Protein AF-0000000077411608 (afdb_homodimer)

Structure (mmCIF, N/CA/C/O backbone):
data_AF-0000000077411608-model_v1
#
loop_
_entity.id
_entity.type
_entity.pdbx_description
1 polymer 'Uncharacterized protein'
#
loop_
_atom_site.group_PDB
_atom_site.id
_atom_site.type_symbol
_atom_site.label_atom_id
_atom_site.label_alt_id
_atom_site.label_comp_id
_atom_site.label_asym_id
_atom_site.label_entity_id
_atom_site.label_seq_id
_atom_site.pdbx_PDB_ins_code
_atom_site.Cartn_x
_atom_site.Cartn_y
_atom_site.Cartn_z
_atom_site.occupancy
_atom_site.B_iso_or_equiv
_atom_site.auth_seq_id
_atom_site.auth_comp_id
_atom_site.auth_asym_id
_atom_site.auth_atom_id
_atom_site.pdbx_PDB_model_num
ATOM 1 N N . MET A 1 1 ? -2.25 98 66.688 1 27.56 1 MET A N 1
ATOM 2 C CA . MET A 1 1 ? -3.301 97.375 65.938 1 27.56 1 MET A CA 1
ATOM 3 C C . MET A 1 1 ? -2.709 96.375 64.938 1 27.56 1 MET A C 1
ATOM 5 O O . MET A 1 1 ? -1.882 96.75 64.125 1 27.56 1 MET A O 1
ATOM 9 N N . ILE A 1 2 ? -2.701 95.062 65.25 1 31.89 2 ILE A N 1
ATOM 10 C CA . ILE A 1 2 ? -1.942 93.812 65 1 31.89 2 ILE A CA 1
ATOM 11 C C . ILE A 1 2 ? -2.375 93.25 63.656 1 31.89 2 ILE A C 1
ATOM 13 O O . ILE A 1 2 ? -3.564 93 63.438 1 31.89 2 ILE A O 1
ATOM 17 N N . ASN A 1 3 ? -1.672 93.438 62.5 1 27.16 3 ASN A N 1
ATOM 18 C CA . ASN A 1 3 ? -1.81 93.188 61.062 1 27.16 3 ASN A CA 1
ATOM 19 C C . ASN A 1 3 ? -1.848 91.688 60.781 1 27.16 3 ASN A C 1
ATOM 21 O O . ASN A 1 3 ? -0.836 91 60.938 1 27.16 3 ASN A O 1
ATOM 25 N N . LYS A 1 4 ? -2.953 90.938 61.031 1 30.12 4 LYS A N 1
ATOM 26 C CA . LYS A 1 4 ? -3.074 89.5 61 1 30.12 4 LYS A CA 1
ATOM 27 C C . LYS A 1 4 ? -3.029 88.938 59.562 1 30.12 4 LYS A C 1
ATOM 29 O O . LYS A 1 4 ? -3.906 89.25 58.75 1 30.12 4 LYS A O 1
ATOM 34 N N . LYS A 1 5 ? -1.809 88.688 58.969 1 32.53 5 LYS A N 1
ATOM 35 C CA . LYS A 1 5 ? -1.572 88.062 57.656 1 32.53 5 LYS A CA 1
ATOM 36 C C . LYS A 1 5 ? -2.238 86.75 57.531 1 32.53 5 LYS A C 1
ATOM 38 O O . LYS A 1 5 ? -2.037 85.812 58.375 1 32.53 5 LYS A O 1
ATOM 43 N N . ARG A 1 6 ? -3.396 86.562 56.844 1 31.23 6 ARG A N 1
ATOM 44 C CA . ARG A 1 6 ? -4.203 85.375 56.531 1 31.23 6 ARG A CA 1
ATOM 45 C C . ARG A 1 6 ? -3.479 84.438 55.562 1 31.23 6 ARG A C 1
ATOM 47 O O . ARG A 1 6 ? -3.139 84.875 54.438 1 31.23 6 ARG A O 1
ATOM 54 N N . THR A 1 7 ? -2.629 83.438 55.969 1 28.48 7 THR A N 1
ATOM 55 C CA . THR A 1 7 ? -1.871 82.438 55.25 1 28.48 7 THR A CA 1
ATOM 56 C C . THR A 1 7 ? -2.811 81.438 54.531 1 28.48 7 THR A C 1
ATOM 58 O O . THR A 1 7 ? -3.715 80.875 55.156 1 28.48 7 THR A O 1
ATOM 61 N N . TYR A 1 8 ? -3.225 81.625 53.25 1 27.7 8 TYR A N 1
ATOM 62 C CA . TYR A 1 8 ? -4.023 80.75 52.344 1 27.7 8 TYR A CA 1
ATOM 63 C C . TYR A 1 8 ? -3.391 79.375 52.156 1 27.7 8 TYR A C 1
ATOM 65 O O . TYR A 1 8 ? -2.229 79.312 51.75 1 27.7 8 TYR A O 1
ATOM 73 N N . ASN A 1 9 ? -3.568 78.375 52.969 1 27.7 9 ASN A N 1
ATOM 74 C CA . ASN A 1 9 ? -3.092 77 52.875 1 27.7 9 ASN A CA 1
ATOM 75 C C . ASN A 1 9 ? -3.697 76.25 51.688 1 27.7 9 ASN A C 1
ATOM 77 O O . ASN A 1 9 ? -4.91 76.062 51.625 1 27.7 9 ASN A O 1
ATOM 81 N N . ASP A 1 10 ? -3.348 76.5 50.438 1 30.25 10 ASP A N 1
ATOM 82 C CA . ASP A 1 10 ? -3.807 75.812 49.219 1 30.25 10 ASP A CA 1
ATOM 83 C C . ASP A 1 10 ? -3.529 74.312 49.312 1 30.25 10 ASP A C 1
ATOM 85 O O . ASP A 1 10 ? -2.373 73.938 49.375 1 30.25 10 ASP A O 1
ATOM 89 N N . ASP A 1 11 ? -4.293 73.5 49.938 1 30.83 11 ASP A N 1
ATOM 90 C CA . ASP A 1 11 ? -4.223 72 50.031 1 30.83 11 ASP A CA 1
ATOM 91 C C . ASP A 1 11 ? -4.336 71.375 48.656 1 30.83 11 ASP A C 1
ATOM 93 O O . ASP A 1 11 ? -5.371 71.438 48 1 30.83 11 ASP A O 1
ATOM 97 N N . TYR A 1 12 ? -3.332 71.438 47.781 1 29.14 12 TYR A N 1
ATOM 98 C CA . TYR A 1 12 ? -3.305 70.688 46.531 1 29.14 12 TYR A CA 1
ATOM 99 C C . TYR A 1 12 ? -3.549 69.188 46.75 1 29.14 12 TYR A C 1
ATOM 101 O O . TYR A 1 12 ? -2.912 68.562 47.594 1 29.14 12 TYR A O 1
ATOM 109 N N . GLY A 1 13 ? -4.789 68.688 46.688 1 29.14 13 GLY A N 1
ATOM 110 C CA . GLY A 1 13 ? -5.199 67.312 46.75 1 29.14 13 GLY A CA 1
ATOM 111 C C . GLY A 1 13 ? -4.465 66.438 45.75 1 29.14 13 GLY A C 1
ATOM 112 O O . GLY A 1 13 ? -4.418 66.75 44.562 1 29.14 13 GLY A O 1
ATOM 113 N N . ASP A 1 14 ? -3.359 65.75 46.094 1 31.98 14 ASP A N 1
ATOM 114 C CA . ASP A 1 14 ? -2.568 64.75 45.406 1 31.98 14 ASP A CA 1
ATOM 115 C C . ASP A 1 14 ? -3.463 63.688 44.812 1 31.98 14 ASP A C 1
ATOM 117 O O . ASP A 1 14 ? -4.191 63 45.531 1 31.98 14 ASP A O 1
ATOM 121 N N . GLU A 1 15 ? -4.141 63.969 43.688 1 31.83 15 GLU A N 1
ATOM 122 C CA . GLU A 1 15 ? -4.855 62.906 43 1 31.83 15 GLU A CA 1
ATOM 123 C C . GLU A 1 15 ? -3.943 61.719 42.75 1 31.83 15 GLU A C 1
ATOM 125 O O . GLU A 1 15 ? -2.846 61.875 42.188 1 31.83 15 GLU A O 1
ATOM 130 N N . ASN A 1 16 ? -3.932 60.719 43.562 1 32.06 16 ASN A N 1
ATOM 131 C CA . ASN A 1 16 ? -3.32 59.406 43.406 1 32.06 16 ASN A CA 1
ATOM 132 C C . ASN A 1 16 ? -3.732 58.719 42.125 1 32.06 16 ASN A C 1
ATOM 134 O O . ASN A 1 16 ? -4.918 58.469 41.875 1 32.06 16 ASN A O 1
ATOM 138 N N . VAL A 1 17 ? -3.129 59.125 41 1 34.97 17 VAL A N 1
ATOM 139 C CA . VAL A 1 17 ? -3.318 58.375 39.781 1 34.97 17 VAL A CA 1
ATOM 140 C C . VAL A 1 17 ? -3.115 56.875 40.031 1 34.97 17 VAL A C 1
ATOM 142 O O . VAL A 1 17 ? -2.098 56.469 40.625 1 34.97 17 VAL A O 1
ATOM 145 N N . ASN A 1 18 ? -4.172 56.125 40.375 1 32.38 18 ASN A N 1
ATOM 146 C CA . ASN A 1 18 ? -4.168 54.688 40.438 1 32.38 18 ASN A CA 1
ATOM 147 C C . ASN A 1 18 ? -3.602 54.062 39.188 1 32.38 18 ASN A C 1
ATOM 149 O O . ASN A 1 18 ? -4.09 54.312 38.094 1 32.38 18 ASN A O 1
ATOM 153 N N . ASP A 1 19 ? -2.275 53.938 39.062 1 34.03 19 ASP A N 1
ATOM 154 C CA . ASP A 1 19 ? -1.6 53.094 38.062 1 34.03 19 ASP A CA 1
ATOM 155 C C . ASP A 1 19 ? -2.281 51.75 37.906 1 34.03 19 ASP A C 1
ATOM 157 O O . ASP A 1 19 ? -2.363 50.969 38.875 1 34.03 19 ASP A O 1
ATOM 161 N N . SER A 1 20 ? -3.439 51.719 37.219 1 36.12 20 SER A N 1
ATOM 162 C CA . SER A 1 20 ? -3.969 50.438 36.781 1 36.12 20 SER A CA 1
ATOM 163 C C . SER A 1 20 ? -2.873 49.562 36.188 1 36.12 20 SER A C 1
ATOM 165 O O . SER A 1 20 ? -2.279 49.906 35.156 1 36.12 20 SER A O 1
ATOM 167 N N . GLY A 1 21 ? -2.074 48.844 36.969 1 34 21 GLY A N 1
ATOM 168 C CA . GLY A 1 21 ? -1.178 47.781 36.562 1 34 21 GLY A CA 1
ATOM 169 C C . GLY A 1 21 ? -1.757 46.906 35.469 1 34 21 GLY A C 1
ATOM 170 O O . GLY A 1 21 ? -2.803 46.281 35.656 1 34 21 GLY A O 1
ATOM 171 N N . GLU A 1 22 ? -1.637 47.281 34.156 1 38.06 22 GLU A N 1
ATOM 172 C CA . GLU A 1 22 ? -1.87 46.312 33.062 1 38.06 22 GLU A CA 1
ATOM 173 C C . GLU A 1 22 ? -1.306 44.938 33.406 1 38.06 22 GLU A C 1
ATOM 175 O O . GLU A 1 22 ? -0.119 44.812 33.719 1 38.06 22 GLU A O 1
ATOM 180 N N . GLU A 1 23 ? -2.082 44.062 34.094 1 36.94 23 GLU A N 1
ATOM 181 C CA . GLU A 1 23 ? -1.744 42.656 34.219 1 36.94 23 GLU A CA 1
ATOM 182 C C . GLU A 1 23 ? -1.297 42.062 32.875 1 36.94 23 GLU A C 1
ATOM 184 O O . GLU A 1 23 ? -2.086 42 31.922 1 36.94 23 GLU A O 1
ATOM 189 N N . LYS A 1 24 ? -0.084 42.375 32.406 1 38.75 24 LYS A N 1
ATOM 190 C CA . LYS A 1 24 ? 0.465 41.5 31.391 1 38.75 24 LYS A CA 1
ATOM 191 C C . LYS A 1 24 ? 0.178 40.031 31.734 1 38.75 24 LYS A C 1
ATOM 193 O O . LYS A 1 24 ? 0.529 39.562 32.812 1 38.75 24 LYS A O 1
ATOM 198 N N . GLY A 1 25 ? -1.004 39.562 31.297 1 40.91 25 GLY A N 1
ATOM 199 C CA . GLY A 1 25 ? -1.306 38.156 31.375 1 40.91 25 GLY A CA 1
ATOM 200 C C . GLY A 1 25 ? -0.105 37.25 31.078 1 40.91 25 GLY A C 1
ATOM 201 O O . GLY A 1 25 ? 0.378 37.219 29.938 1 40.91 25 GLY A O 1
ATOM 202 N N . GLN A 1 26 ? 0.921 37.156 31.938 1 42.62 26 GLN A N 1
ATOM 203 C CA . GLN A 1 26 ? 1.942 36.125 31.844 1 42.62 26 GLN A CA 1
ATOM 204 C C . GLN A 1 26 ? 1.322 34.75 31.531 1 42.62 26 GLN A C 1
ATOM 206 O O . GLN A 1 26 ? 0.438 34.281 32.25 1 42.62 26 GLN A O 1
ATOM 211 N N . MET A 1 27 ? 1.339 34.5 30.234 1 47.94 27 MET A N 1
ATOM 212 C CA . MET A 1 27 ? 0.989 33.125 29.953 1 47.94 27 MET A CA 1
ATOM 213 C C . MET A 1 27 ? 1.664 32.156 30.938 1 47.94 27 MET A C 1
ATOM 215 O O . MET A 1 27 ? 2.871 32.25 31.172 1 47.94 27 MET A O 1
ATOM 219 N N . ASN A 1 28 ? 0.868 31.734 31.922 1 53.75 28 ASN A N 1
ATOM 220 C CA . ASN A 1 28 ? 1.438 30.797 32.875 1 53.75 28 ASN A CA 1
ATOM 221 C C . ASN A 1 28 ? 2.014 29.562 32.188 1 53.75 28 ASN A C 1
ATOM 223 O O . ASN A 1 28 ? 1.654 29.25 31.062 1 53.75 28 ASN A O 1
ATOM 227 N N . ARG A 1 29 ? 3.004 29.047 32.781 1 58.5 29 ARG A N 1
ATOM 228 C CA . ARG A 1 29 ? 3.746 27.875 32.312 1 58.5 29 ARG A CA 1
ATOM 229 C C . ARG A 1 29 ? 2.801 26.781 31.828 1 58.5 29 ARG A C 1
ATOM 231 O O . ARG A 1 29 ? 3.09 26.109 30.828 1 58.5 29 ARG A O 1
ATOM 238 N N . ASP A 1 30 ? 1.667 26.734 32.562 1 58.47 30 ASP A N 1
ATOM 239 C CA . ASP A 1 30 ? 0.694 25.719 32.156 1 58.47 30 ASP A CA 1
ATOM 240 C C . ASP A 1 30 ? 0.079 26.031 30.797 1 58.47 30 ASP A C 1
ATOM 242 O O . ASP A 1 30 ? -0.203 25.125 30.016 1 58.47 30 ASP A O 1
ATOM 246 N N . ASP A 1 31 ? -0.095 27.375 30.578 1 57.75 31 ASP A N 1
ATOM 247 C CA . ASP A 1 31 ? -0.635 27.75 29.281 1 57.75 31 ASP A CA 1
ATOM 248 C C . ASP A 1 31 ? 0.35 27.406 28.156 1 57.75 31 ASP A C 1
ATOM 250 O O . ASP A 1 31 ? -0.049 26.922 27.094 1 57.75 31 ASP A O 1
ATOM 254 N N . VAL A 1 32 ? 1.604 27.734 28.484 1 53.41 32 VAL A N 1
ATOM 255 C CA . VAL A 1 32 ? 2.654 27.422 27.516 1 53.41 32 VAL A CA 1
ATOM 256 C C . VAL A 1 32 ? 2.777 25.906 27.359 1 53.41 32 VAL A C 1
ATOM 258 O O . VAL A 1 32 ? 2.955 25.422 26.25 1 53.41 32 VAL A O 1
ATOM 261 N N . GLU A 1 33 ? 2.742 25.203 28.484 1 52.62 33 GLU A N 1
ATOM 262 C CA . GLU A 1 33 ? 2.785 23.75 28.406 1 52.62 33 GLU A CA 1
ATOM 263 C C . GLU A 1 33 ? 1.558 23.203 27.672 1 52.62 33 GLU A C 1
ATOM 265 O O . GLU A 1 33 ? 1.662 22.266 26.891 1 52.62 33 GLU A O 1
ATOM 270 N N . ASN A 1 34 ? 0.404 23.828 28.031 1 51.66 34 ASN A N 1
ATOM 271 C CA . ASN A 1 34 ? -0.801 23.406 27.312 1 51.66 34 ASN A CA 1
ATOM 272 C C . ASN A 1 34 ? -0.708 23.719 25.828 1 51.66 34 ASN A C 1
ATOM 274 O O . ASN A 1 34 ? -1.209 22.969 25 1 51.66 34 ASN A O 1
ATOM 278 N N . ILE A 1 35 ? -0.092 24.938 25.594 1 48.41 35 ILE A N 1
ATOM 279 C CA . ILE A 1 35 ? 0.136 25.188 24.188 1 48.41 35 ILE A CA 1
ATOM 280 C C . ILE A 1 35 ? 1.124 24.172 23.625 1 48.41 35 ILE A C 1
ATOM 282 O O . ILE A 1 35 ? 0.951 23.688 22.5 1 48.41 35 ILE A O 1
ATOM 286 N N . ARG A 1 36 ? 2.234 24 24.391 1 44.28 36 ARG A N 1
ATOM 287 C CA . ARG A 1 36 ? 3.154 22.953 23.953 1 44.28 36 ARG A CA 1
ATOM 288 C C . ARG A 1 36 ? 2.445 21.609 23.859 1 44.28 36 ARG A C 1
ATOM 290 O O . ARG A 1 36 ? 2.762 20.797 22.984 1 44.28 36 ARG A O 1
ATOM 297 N N . ASN A 1 37 ? 1.672 21.359 25.031 1 45.72 37 ASN A N 1
ATOM 298 C CA . ASN A 1 37 ? 0.874 20.156 24.844 1 45.72 37 ASN A CA 1
ATOM 299 C C . ASN A 1 37 ? -0.027 20.25 23.609 1 45.72 37 ASN A C 1
ATOM 301 O O . ASN A 1 37 ? -1.249 20.344 23.734 1 45.72 37 ASN A O 1
ATOM 305 N N . ILE A 1 38 ? -0.104 21.422 22.984 1 41.5 38 ILE A N 1
ATOM 306 C CA . ILE A 1 38 ? -0.689 21.297 21.641 1 41.5 38 ILE A CA 1
ATOM 307 C C . ILE A 1 38 ? -0.5 19.875 21.125 1 41.5 38 ILE A C 1
ATOM 309 O O . ILE A 1 38 ? 0.621 19.359 21.109 1 41.5 38 ILE A O 1
ATOM 313 N N . ASN A 1 39 ? -1.539 19 21.406 1 43.38 39 ASN A N 1
ATOM 314 C CA . ASN A 1 39 ? -1.752 17.641 20.906 1 43.38 39 ASN A CA 1
ATOM 315 C C . ASN A 1 39 ? -0.975 17.391 19.625 1 43.38 39 ASN A C 1
ATOM 317 O O . ASN A 1 39 ? -1.509 17.562 18.516 1 43.38 39 ASN A O 1
ATOM 321 N N . ASN A 1 40 ? 0.12 17.953 19.5 1 46.72 40 ASN A N 1
ATOM 322 C CA . ASN A 1 40 ? 0.883 17.531 18.328 1 46.72 40 ASN A CA 1
ATOM 323 C C . ASN A 1 40 ? 0.773 16.031 18.078 1 46.72 40 ASN A C 1
ATOM 325 O O . ASN A 1 40 ? 1.65 15.266 18.5 1 46.72 40 ASN A O 1
ATOM 329 N N . LYS A 1 41 ? -0.376 15.508 18.531 1 51.69 41 LYS A N 1
ATOM 330 C CA . LYS A 1 41 ? -0.562 14.094 18.234 1 51.69 41 LYS A CA 1
ATOM 331 C C . LYS A 1 41 ? 0.039 13.734 16.875 1 51.69 41 LYS A C 1
ATOM 333 O O . LYS A 1 41 ? -0.325 14.32 15.852 1 51.69 41 LYS A O 1
ATOM 338 N N . LYS A 1 42 ? 1.235 13.406 16.969 1 58.44 42 LYS A N 1
ATOM 339 C CA . LYS A 1 42 ? 1.915 12.898 15.773 1 58.44 42 LYS A CA 1
ATOM 340 C C . LYS A 1 42 ? 0.989 12.008 14.953 1 58.44 42 LYS A C 1
ATOM 342 O O . LYS A 1 42 ? 0.436 11.031 15.461 1 58.44 42 LYS A O 1
ATOM 347 N N . ASN A 1 43 ? 0.412 12.641 13.938 1 71 43 ASN A N 1
ATOM 348 C CA . ASN A 1 43 ? -0.44 11.852 13.055 1 71 43 ASN A CA 1
ATOM 349 C C . ASN A 1 43 ? 0.34 10.727 12.383 1 71 43 ASN A C 1
ATOM 351 O O . ASN A 1 43 ? 1.267 10.977 11.609 1 71 43 ASN A O 1
ATOM 355 N N . ILE A 1 44 ? 0.291 9.484 13.133 1 76.31 44 ILE A N 1
ATOM 356 C CA . ILE A 1 44 ? 0.941 8.305 12.586 1 76.31 44 ILE A CA 1
ATOM 357 C C . ILE A 1 44 ? 0.038 7.656 11.531 1 76.31 44 ILE A C 1
ATOM 359 O O . ILE A 1 44 ? -1.171 7.527 11.742 1 76.31 44 ILE A O 1
ATOM 363 N N . CYS A 1 45 ? 0.662 7.496 10.375 1 91.06 45 CYS A N 1
ATOM 364 C CA . CYS A 1 45 ? -0.005 6.707 9.352 1 91.06 45 CYS A CA 1
ATOM 365 C C . CYS A 1 45 ? 0.502 5.27 9.352 1 91.06 45 CYS A C 1
ATOM 367 O O . CYS A 1 45 ? 1.7 5.027 9.195 1 91.06 45 CYS A O 1
ATOM 369 N N . LYS A 1 46 ? -0.365 4.359 9.688 1 95.69 46 LYS A N 1
ATOM 370 C CA . LYS A 1 46 ? -0.015 2.941 9.648 1 95.69 46 LYS A CA 1
ATOM 371 C C . LYS A 1 46 ? -0.555 2.277 8.383 1 95.69 46 LYS A C 1
ATOM 373 O O . LYS A 1 46 ? -1.767 2.266 8.148 1 95.69 46 LYS A O 1
ATOM 378 N N . LEU A 1 47 ? 0.349 1.812 7.605 1 97.5 47 LEU A N 1
ATOM 379 C CA . LEU A 1 47 ? 0.044 1.096 6.371 1 97.5 47 LEU A CA 1
ATOM 380 C C . LEU A 1 47 ? 0.336 -0.394 6.523 1 97.5 47 LEU A C 1
ATOM 382 O O . LEU A 1 47 ? 1.357 -0.775 7.102 1 97.5 47 LEU A O 1
ATOM 386 N N . GLY A 1 48 ? -0.562 -1.252 6.047 1 97.56 48 GLY A N 1
ATOM 387 C CA . GLY A 1 48 ? -0.346 -2.689 6.016 1 97.56 48 GLY A CA 1
ATOM 388 C C . GLY A 1 48 ? -0.628 -3.309 4.66 1 97.56 48 GLY A C 1
ATOM 389 O O . GLY A 1 48 ? -1.23 -2.672 3.795 1 97.56 48 GLY A O 1
ATOM 390 N N . THR A 1 49 ? -0.127 -4.492 4.469 1 97.31 49 THR A N 1
ATOM 391 C CA . THR A 1 49 ? -0.496 -5.344 3.342 1 97.31 49 THR A CA 1
ATOM 392 C C . THR A 1 49 ? -1.023 -6.691 3.83 1 97.31 49 THR A C 1
ATOM 394 O O . THR A 1 49 ? -0.679 -7.137 4.926 1 97.31 49 THR A O 1
ATOM 397 N N . TRP A 1 50 ? -1.89 -7.262 3.051 1 95.44 50 TRP A N 1
ATOM 398 C CA . TRP A 1 50 ? -2.369 -8.602 3.365 1 95.44 50 TRP A CA 1
ATOM 399 C C . TRP A 1 50 ? -2.816 -9.328 2.102 1 95.44 50 TRP A C 1
ATOM 401 O O . TRP A 1 50 ? -3.84 -8.984 1.506 1 95.44 50 TRP A O 1
ATOM 411 N N . ASN A 1 51 ? -2.027 -10.242 1.59 1 93.56 51 ASN A N 1
ATOM 412 C CA . ASN A 1 51 ? -2.488 -11.148 0.547 1 93.56 51 ASN A CA 1
ATOM 413 C C . ASN A 1 51 ? -3.375 -12.258 1.119 1 93.56 51 ASN A C 1
ATOM 415 O O . ASN A 1 51 ? -2.871 -13.25 1.637 1 93.56 51 ASN A O 1
ATOM 419 N N . ILE A 1 52 ? -4.613 -12.086 0.937 1 91.06 52 ILE A N 1
ATOM 420 C CA . ILE A 1 52 ? -5.582 -12.969 1.571 1 91.06 52 ILE A CA 1
ATOM 421 C C . ILE A 1 52 ? -6.043 -14.031 0.573 1 91.06 52 ILE A C 1
ATOM 423 O O . ILE A 1 52 ? -6.91 -14.852 0.883 1 91.06 52 ILE A O 1
ATOM 427 N N . ARG A 1 53 ? -5.477 -14.156 -0.568 1 91.06 53 ARG A N 1
ATOM 428 C CA . ARG A 1 53 ? -5.711 -15.141 -1.62 1 91.06 53 ARG A CA 1
ATOM 429 C C . ARG A 1 53 ? -7.188 -15.18 -2.012 1 91.06 53 ARG A C 1
ATOM 431 O O . ARG A 1 53 ? -7.801 -16.25 -2.021 1 91.06 53 ARG A O 1
ATOM 438 N N . SER A 1 54 ? -7.777 -14.125 -2.303 1 93.62 54 SER A N 1
ATOM 439 C CA . SER A 1 54 ? -9.156 -13.875 -2.73 1 93.62 54 SER A CA 1
ATOM 440 C C . SER A 1 54 ? -9.969 -13.211 -1.625 1 93.62 54 SER A C 1
ATOM 442 O O . SER A 1 54 ? -10.016 -13.711 -0.499 1 93.62 54 SER A O 1
ATOM 444 N N . LEU A 1 55 ? -10.594 -12.148 -1.923 1 94.5 55 LEU A N 1
ATOM 445 C CA . LEU A 1 55 ? -11.375 -11.352 -0.989 1 94.5 55 LEU A CA 1
ATOM 446 C C . LEU A 1 55 ? -12.773 -11.93 -0.808 1 94.5 55 LEU A C 1
ATOM 448 O O . LEU A 1 55 ? -13.438 -11.672 0.2 1 94.5 55 LEU A O 1
ATOM 452 N N . ASN A 1 56 ? -13.211 -12.719 -1.691 1 91.75 56 ASN A N 1
ATOM 453 C CA . ASN A 1 56 ? -14.594 -13.203 -1.68 1 91.75 56 ASN A CA 1
ATOM 454 C C . ASN A 1 56 ? -14.891 -14 -0.417 1 91.75 56 ASN A C 1
ATOM 456 O O . ASN A 1 56 ? -14.289 -15.055 -0.184 1 91.75 56 ASN A O 1
ATOM 460 N N . GLY A 1 57 ? -15.836 -13.438 0.391 1 93.5 57 GLY A N 1
ATOM 461 C CA . GLY A 1 57 ? -16.281 -14.125 1.588 1 93.5 57 GLY A CA 1
ATOM 462 C C . GLY A 1 57 ? -15.414 -13.852 2.801 1 93.5 57 GLY A C 1
ATOM 463 O O . GLY A 1 57 ? -15.695 -14.352 3.895 1 93.5 57 GLY A O 1
ATOM 464 N N . LYS A 1 58 ? -14.414 -13.109 2.67 1 95.56 58 LYS A N 1
ATOM 465 C CA . LYS A 1 58 ? -13.469 -12.883 3.762 1 95.56 58 LYS A CA 1
ATOM 466 C C . LYS A 1 58 ? -13.477 -11.414 4.199 1 95.56 58 LYS A C 1
ATOM 468 O O . LYS A 1 58 ? -12.57 -10.969 4.906 1 95.56 58 LYS A O 1
ATOM 473 N N . GLU A 1 59 ? -14.43 -10.672 3.801 1 95.31 59 GLU A N 1
ATOM 474 C CA . GLU A 1 59 ? -14.492 -9.234 4.051 1 95.31 59 GLU A CA 1
ATOM 475 C C . GLU A 1 59 ? -14.594 -8.938 5.543 1 95.31 59 GLU A C 1
ATOM 477 O O . GLU A 1 59 ? -13.914 -8.039 6.051 1 95.31 59 GLU A O 1
ATOM 482 N N . ILE A 1 60 ? -15.383 -9.727 6.203 1 93.88 60 ILE A N 1
ATOM 483 C CA . ILE A 1 60 ? -15.602 -9.484 7.625 1 93.88 60 ILE A CA 1
ATOM 484 C C . ILE A 1 60 ? -14.32 -9.758 8.406 1 93.88 60 ILE A C 1
ATOM 486 O O . ILE A 1 60 ? -13.914 -8.961 9.242 1 93.88 60 ILE A O 1
ATOM 490 N N . GLU A 1 61 ? -13.781 -10.891 8.117 1 95.62 61 GLU A N 1
ATOM 491 C CA . GLU A 1 61 ? -12.508 -11.227 8.758 1 95.62 61 GLU A CA 1
ATOM 492 C C . GLU A 1 61 ? -11.453 -10.172 8.469 1 95.62 61 GLU A C 1
ATOM 494 O O . GLU A 1 61 ? -10.711 -9.766 9.367 1 95.62 61 GLU A O 1
ATOM 499 N N . LEU A 1 62 ? -11.398 -9.766 7.309 1 96.31 62 LEU A N 1
ATOM 500 C CA . LEU A 1 62 ? -10.43 -8.766 6.875 1 96.31 62 LEU A CA 1
ATOM 501 C C . LEU A 1 62 ? -10.617 -7.465 7.656 1 96.31 62 LEU A C 1
ATOM 503 O O . LEU A 1 62 ? -9.648 -6.906 8.172 1 96.31 62 LEU A O 1
ATOM 507 N N . ILE A 1 63 ? -11.844 -6.98 7.773 1 97.19 63 ILE A N 1
ATOM 508 C CA . ILE A 1 63 ? -12.117 -5.723 8.461 1 97.19 63 ILE A CA 1
ATOM 509 C C . ILE A 1 63 ? -11.773 -5.859 9.938 1 97.19 63 ILE A C 1
ATOM 511 O O . ILE A 1 63 ? -11.219 -4.938 10.539 1 97.19 63 ILE A O 1
ATOM 515 N N . SER A 1 64 ? -12.094 -6.992 10.461 1 97 64 SER A N 1
ATOM 516 C CA . SER A 1 64 ? -11.766 -7.227 11.867 1 97 64 SER A CA 1
ATOM 517 C C . SER A 1 64 ? -10.266 -7.105 12.109 1 97 64 SER A C 1
ATOM 519 O O . SER A 1 64 ? -9.836 -6.414 13.039 1 97 64 SER A O 1
ATOM 521 N N . GLU A 1 65 ? -9.477 -7.715 11.336 1 95.81 65 GLU A N 1
ATOM 522 C CA . GLU A 1 65 ? -8.023 -7.668 11.477 1 95.81 65 GLU A CA 1
ATOM 523 C C . GLU A 1 65 ? -7.484 -6.273 11.18 1 95.81 65 GLU A C 1
ATOM 525 O O . GLU A 1 65 ? -6.562 -5.801 11.852 1 95.81 65 GLU A O 1
ATOM 530 N N . PHE A 1 66 ? -8.07 -5.613 10.227 1 97.06 66 PHE A N 1
ATOM 531 C CA . PHE A 1 66 ? -7.75 -4.242 9.844 1 97.06 66 PHE A CA 1
ATOM 532 C C . PHE A 1 66 ? -7.902 -3.301 11.031 1 97.06 66 PHE A C 1
ATOM 534 O O . PHE A 1 66 ? -7.012 -2.496 11.312 1 97.06 66 P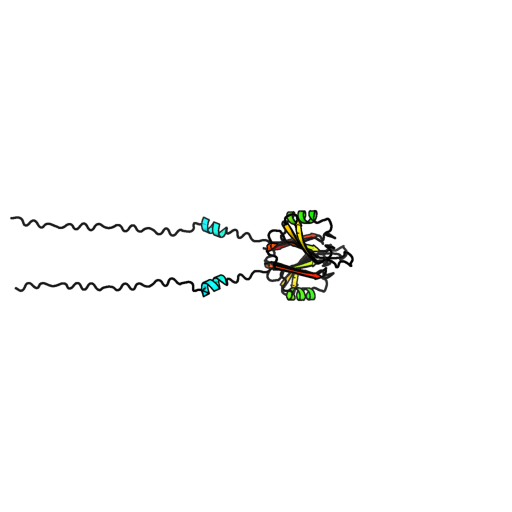HE A O 1
ATOM 541 N N . GLU A 1 67 ? -8.922 -3.455 11.734 1 97.44 67 GLU A N 1
ATOM 542 C CA . GLU A 1 67 ? -9.195 -2.609 12.891 1 97.44 67 GLU A CA 1
ATOM 543 C C . GLU A 1 67 ? -8.305 -2.986 14.07 1 97.44 67 GLU A C 1
ATOM 545 O O . GLU A 1 67 ? -7.789 -2.111 14.773 1 97.44 67 GLU A O 1
ATOM 550 N N . LYS A 1 68 ? -8.164 -4.238 14.258 1 96.44 68 LYS A N 1
ATOM 551 C CA . LYS A 1 68 ? -7.324 -4.707 15.352 1 96.44 68 LYS A CA 1
ATOM 552 C C . LYS A 1 68 ? -5.895 -4.195 15.211 1 96.44 68 LYS A C 1
ATOM 554 O O . LYS A 1 68 ? -5.25 -3.854 16.203 1 96.44 68 LYS A O 1
ATOM 559 N N . ALA A 1 69 ? -5.406 -4.133 14.031 1 95.75 69 ALA A N 1
ATOM 560 C CA . ALA A 1 69 ? -4.039 -3.695 13.758 1 95.75 69 ALA A CA 1
ATOM 561 C C . ALA A 1 69 ? -3.943 -2.172 13.742 1 95.75 69 ALA A C 1
ATOM 563 O O . ALA A 1 69 ? -2.854 -1.614 13.602 1 95.75 69 ALA A O 1
ATOM 564 N N . GLU A 1 70 ? -5.086 -1.462 13.844 1 96.25 70 GLU A N 1
ATOM 565 C CA . GLU A 1 70 ? -5.176 -0.005 13.875 1 96.25 70 GLU A CA 1
ATOM 566 C C . GLU A 1 70 ? -4.555 0.614 12.625 1 96.25 70 GLU A C 1
ATOM 568 O O . GLU A 1 70 ? -3.793 1.579 12.719 1 96.25 70 GLU A O 1
ATOM 573 N N . LEU A 1 71 ? -4.871 0.009 11.523 1 97.06 71 LEU A N 1
ATOM 574 C CA . LEU A 1 71 ? -4.336 0.499 10.258 1 97.06 71 LEU A CA 1
ATOM 575 C C . LEU A 1 71 ? -5.16 1.674 9.742 1 97.06 71 LEU A C 1
ATOM 577 O O . LEU A 1 71 ? -6.367 1.742 9.969 1 97.06 71 LEU A O 1
ATOM 581 N N . GLU A 1 72 ? -4.43 2.598 9.055 1 97.38 72 GLU A N 1
ATOM 582 C CA . GLU A 1 72 ? -5.121 3.645 8.305 1 97.38 72 GLU A CA 1
ATOM 583 C C . GLU A 1 72 ? -5.324 3.236 6.848 1 97.38 72 GLU A C 1
ATOM 585 O O . GLU A 1 72 ? -6.309 3.631 6.223 1 97.38 72 GLU A O 1
ATOM 590 N N . ILE A 1 73 ? -4.414 2.473 6.305 1 98.31 73 ILE A N 1
ATOM 591 C CA . ILE A 1 73 ? -4.453 1.998 4.926 1 98.31 73 ILE A CA 1
ATOM 592 C C . ILE A 1 73 ? -4.059 0.523 4.875 1 98.31 73 ILE A C 1
ATOM 594 O O . ILE A 1 73 ? -3.088 0.111 5.516 1 98.31 73 ILE A O 1
ATOM 598 N N . LEU A 1 74 ? -4.789 -0.294 4.188 1 98.62 74 LEU A N 1
ATOM 599 C CA . LEU A 1 74 ? -4.449 -1.688 3.916 1 98.62 74 LEU A CA 1
ATOM 600 C C . LEU A 1 74 ? -4.457 -1.968 2.416 1 98.62 74 LEU A C 1
ATOM 602 O O . LEU A 1 74 ? -5.465 -1.741 1.743 1 98.62 74 LEU A O 1
ATOM 606 N N . VAL A 1 75 ? -3.322 -2.406 1.918 1 98.31 75 VAL A N 1
ATOM 607 C CA . VAL A 1 75 ? -3.264 -2.85 0.529 1 98.31 75 VAL A CA 1
ATOM 608 C C . VAL A 1 75 ? -3.463 -4.363 0.461 1 98.31 75 VAL A C 1
ATOM 610 O O . VAL A 1 75 ? -2.891 -5.109 1.26 1 98.31 75 VAL A O 1
ATOM 613 N N . ILE A 1 76 ? -4.25 -4.801 -0.493 1 98.06 76 ILE A N 1
ATOM 614 C CA . ILE A 1 76 ? -4.641 -6.203 -0.607 1 98.06 76 ILE A CA 1
ATOM 615 C C . ILE A 1 76 ? -4.27 -6.73 -1.991 1 98.06 76 ILE A C 1
ATOM 617 O O . ILE A 1 76 ? -5.004 -6.527 -2.959 1 98.06 76 ILE A O 1
ATOM 621 N N . PRO A 1 77 ? -3.166 -7.465 -2.08 1 96.5 77 PRO A N 1
ATOM 622 C CA . PRO A 1 77 ? -2.883 -8.18 -3.33 1 96.5 77 PRO A CA 1
ATOM 623 C C . PRO A 1 77 ? -3.77 -9.406 -3.521 1 96.5 77 PRO A C 1
ATOM 625 O O . PRO A 1 77 ? -4.281 -9.961 -2.545 1 96.5 77 PRO A O 1
ATOM 628 N N . GLU A 1 78 ? -4.02 -9.805 -4.75 1 94.56 78 GLU A N 1
ATOM 629 C CA . GLU A 1 78 ? -4.762 -10.992 -5.148 1 94.56 78 GLU A CA 1
ATOM 630 C C . GLU A 1 78 ? -6.188 -10.961 -4.613 1 94.56 78 GLU A C 1
ATOM 632 O O . GLU A 1 78 ? -6.648 -11.922 -3.996 1 94.56 78 GLU A O 1
ATOM 637 N N . THR A 1 79 ? -6.938 -9.914 -4.863 1 95.88 79 THR A N 1
ATOM 638 C CA . THR A 1 79 ? -8.328 -9.797 -4.43 1 95.88 79 THR A CA 1
ATOM 639 C C . THR A 1 79 ? -9.211 -10.766 -5.207 1 95.88 79 THR A C 1
ATOM 641 O O . THR A 1 79 ? -10.234 -11.234 -4.688 1 95.88 79 THR A O 1
ATOM 644 N N . LYS A 1 80 ? -8.859 -10.992 -6.453 1 95.94 80 LYS A N 1
ATOM 645 C CA . LYS A 1 80 ? -9.609 -11.812 -7.406 1 95.94 80 LYS A CA 1
ATOM 646 C C . LYS A 1 80 ? -10.992 -11.219 -7.668 1 95.94 80 LYS A C 1
ATOM 648 O O . LYS A 1 80 ? -11.914 -11.938 -8.07 1 95.94 80 LYS A O 1
ATOM 653 N N . LYS A 1 81 ? -11.117 -9.938 -7.355 1 95.19 81 LYS A N 1
ATOM 654 C CA . LYS A 1 81 ? -12.375 -9.258 -7.613 1 95.19 81 LYS A CA 1
ATOM 655 C C . LYS A 1 81 ? -12.508 -8.875 -9.086 1 95.19 81 LYS A C 1
ATOM 657 O O . LYS A 1 81 ? -11.523 -8.516 -9.727 1 95.19 81 LYS A O 1
ATOM 662 N N . LYS A 1 82 ? -13.734 -8.898 -9.57 1 94.5 82 LYS A N 1
ATOM 663 C CA . LYS A 1 82 ? -14.016 -8.492 -10.945 1 94.5 82 LYS A CA 1
ATOM 664 C C . LYS A 1 82 ? -14.328 -6.996 -11.016 1 94.5 82 LYS A C 1
ATOM 666 O O . LYS A 1 82 ? -14.961 -6.445 -10.117 1 94.5 82 LYS A O 1
ATOM 671 N N . GLY A 1 83 ? -13.852 -6.383 -12.188 1 94.81 83 GLY A N 1
ATOM 672 C CA . GLY A 1 83 ? -14.148 -4.977 -12.422 1 94.81 83 GLY A CA 1
ATOM 673 C C . GLY A 1 83 ? -13.328 -4.043 -11.547 1 94.81 83 GLY A C 1
ATOM 674 O O . GLY A 1 83 ? -12.336 -4.457 -10.945 1 94.81 83 GLY A O 1
ATOM 675 N N . ASN A 1 84 ? -13.555 -2.785 -11.648 1 97.19 84 ASN A N 1
ATOM 676 C CA . ASN A 1 84 ? -12.93 -1.712 -10.883 1 97.19 84 ASN A CA 1
ATOM 677 C C . ASN A 1 84 ? -13.977 -0.849 -10.172 1 97.19 84 ASN A C 1
ATOM 679 O O . ASN A 1 84 ? -15.086 -0.682 -10.672 1 97.19 84 ASN A O 1
ATOM 683 N N . GLY A 1 85 ? -13.57 -0.369 -8.906 1 97.19 85 GLY A N 1
ATOM 684 C CA . GLY A 1 85 ? -14.523 0.522 -8.266 1 97.19 85 GLY A CA 1
ATOM 685 C C . GLY A 1 85 ? -14.211 0.785 -6.809 1 97.19 85 GLY A C 1
ATOM 686 O O . GLY A 1 85 ? -13.078 0.58 -6.363 1 97.19 85 GLY A O 1
ATOM 687 N N . THR A 1 86 ? -15.141 1.397 -6.18 1 98 86 THR A N 1
ATOM 688 C CA . THR A 1 86 ? -15.117 1.628 -4.742 1 98 86 THR A CA 1
ATOM 689 C C . THR A 1 86 ? -16.375 1.087 -4.082 1 98 86 THR A C 1
ATOM 691 O O . THR A 1 86 ? -17.422 0.962 -4.73 1 98 86 THR A O 1
ATOM 694 N N . MET A 1 87 ? -16.219 0.735 -2.906 1 96.88 87 MET A N 1
ATOM 695 C CA . MET A 1 87 ? -17.375 0.276 -2.139 1 96.88 87 MET A CA 1
ATOM 696 C C . MET A 1 87 ? -17.172 0.507 -0.647 1 96.88 87 MET A C 1
ATOM 698 O O . MET A 1 87 ? -16.062 0.346 -0.141 1 96.88 87 MET A O 1
ATOM 702 N N . GLU A 1 88 ? -18.219 0.876 -0.005 1 97.19 88 GLU A N 1
ATOM 703 C CA . GLU A 1 88 ? -18.156 1 1.448 1 97.19 88 GLU A CA 1
ATOM 704 C C . GLU A 1 88 ? -18.188 -0.37 2.121 1 97.19 88 GLU A C 1
ATOM 706 O O . GLU A 1 88 ? -19.016 -1.21 1.792 1 97.19 88 GLU A O 1
ATOM 711 N N . MET A 1 89 ? -17.281 -0.546 3.049 1 96.94 89 MET A N 1
ATOM 712 C CA . MET A 1 89 ? -17.172 -1.792 3.803 1 96.94 89 MET A CA 1
ATOM 713 C C . MET A 1 89 ? -17.844 -1.657 5.168 1 96.94 89 MET A C 1
ATOM 715 O O . MET A 1 89 ? -18.406 -0.608 5.488 1 96.94 89 MET A O 1
ATOM 719 N N . GLU A 1 90 ? -17.859 -2.779 5.895 1 94.81 90 GLU A N 1
ATOM 720 C CA . GLU A 1 90 ? -18.3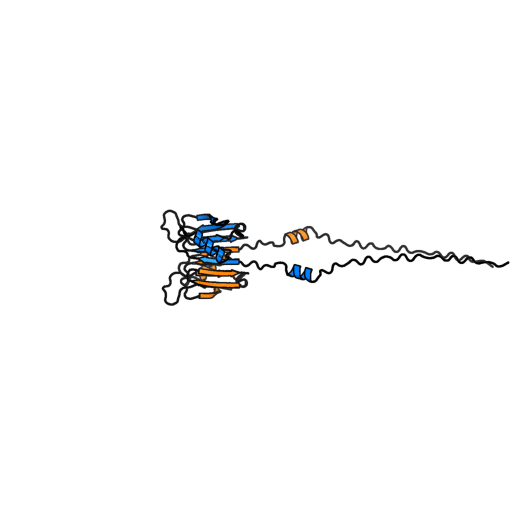12 -2.742 7.285 1 94.81 90 GLU A CA 1
ATOM 721 C C . GLU A 1 90 ? -17.594 -1.641 8.062 1 94.81 90 GLU A C 1
ATOM 723 O O . GLU A 1 90 ? -16.406 -1.399 7.859 1 94.81 90 GLU A O 1
ATOM 728 N N . ASN A 1 91 ? -18.344 -0.912 8.945 1 97.06 91 ASN A N 1
ATOM 729 C CA . ASN A 1 91 ? -17.875 0.145 9.828 1 97.06 91 ASN A CA 1
ATOM 730 C C . ASN A 1 91 ? -17.406 1.366 9.047 1 97.06 91 ASN A C 1
ATOM 732 O O . ASN A 1 91 ? -16.516 2.092 9.492 1 97.06 91 ASN A O 1
ATOM 736 N N . GLU A 1 92 ? -17.812 1.556 7.766 1 97.62 92 GLU A N 1
ATOM 737 C CA . GLU A 1 92 ? -17.719 2.76 6.949 1 97.62 92 GLU A CA 1
ATOM 738 C C . GLU A 1 92 ? -16.312 2.916 6.363 1 97.62 92 GLU A C 1
ATOM 740 O O . GLU A 1 92 ? -15.93 4.012 5.953 1 97.62 92 GLU A O 1
ATOM 745 N N . HIS A 1 93 ? -15.539 1.844 6.398 1 98.44 93 HIS A N 1
ATOM 746 C CA . HIS A 1 93 ? -14.281 1.891 5.66 1 98.44 93 HIS A CA 1
ATOM 747 C C . HIS A 1 93 ? -14.523 1.834 4.156 1 98.44 93 HIS A C 1
ATOM 749 O O . HIS A 1 93 ? -15.625 1.484 3.711 1 98.44 93 HIS A O 1
ATOM 755 N N . LEU A 1 94 ? -13.531 2.244 3.381 1 98.62 94 LEU A N 1
ATOM 756 C CA . LEU A 1 94 ? -13.703 2.305 1.935 1 98.62 94 LEU A CA 1
ATOM 757 C C . LEU A 1 94 ? -12.75 1.35 1.231 1 98.62 94 LEU A C 1
ATOM 759 O O . LEU A 1 94 ? -11.531 1.423 1.432 1 98.62 94 LEU A O 1
ATOM 763 N N . LEU A 1 95 ? -13.297 0.457 0.457 1 98.5 95 LEU A N 1
ATOM 764 C CA . LEU A 1 95 ? -12.508 -0.38 -0.438 1 98.5 95 LEU A CA 1
ATOM 765 C C . LEU A 1 95 ? -12.398 0.252 -1.821 1 98.5 95 LEU A C 1
ATOM 767 O O . LEU A 1 95 ? -13.406 0.678 -2.393 1 98.5 95 LEU A O 1
ATOM 771 N N . ILE A 1 96 ? -11.188 0.377 -2.348 1 98.69 96 ILE A N 1
ATOM 772 C CA . ILE A 1 96 ? -10.875 0.712 -3.732 1 98.69 96 ILE A CA 1
ATOM 773 C C . ILE A 1 96 ? -10.172 -0.467 -4.398 1 98.69 96 ILE A C 1
ATOM 775 O O . ILE A 1 96 ? -9.258 -1.061 -3.822 1 98.69 96 ILE A O 1
ATOM 779 N N . TRP A 1 97 ? -10.695 -0.857 -5.633 1 97.94 97 TRP A N 1
ATOM 780 C CA . TRP A 1 97 ? -9.992 -2.004 -6.195 1 97.94 97 TRP A CA 1
ATOM 781 C C . TRP A 1 97 ? -9.852 -1.868 -7.707 1 97.94 97 TRP A C 1
ATOM 783 O O . TRP A 1 97 ? -10.641 -1.172 -8.352 1 97.94 97 TRP A O 1
ATOM 793 N N . SER A 1 98 ? -8.773 -2.408 -8.203 1 97.56 98 SER A N 1
ATOM 794 C CA . SER A 1 98 ? -8.508 -2.688 -9.609 1 97.56 98 SER A CA 1
ATOM 795 C C . SER A 1 98 ? -8.531 -4.184 -9.891 1 97.56 98 SER A C 1
ATOM 797 O O . SER A 1 98 ? -7.59 -4.902 -9.547 1 97.56 98 SER A O 1
ATOM 799 N N . GLY A 1 99 ? -9.633 -4.582 -10.477 1 95.5 99 GLY A N 1
ATOM 800 C CA . GLY A 1 99 ? -9.883 -6.012 -10.57 1 95.5 99 GLY A CA 1
ATOM 801 C C . GLY A 1 99 ? -9.656 -6.562 -11.969 1 95.5 99 GLY A C 1
ATOM 802 O O . GLY A 1 99 ? -8.977 -5.941 -12.781 1 95.5 99 GLY A O 1
ATOM 803 N N . ILE A 1 100 ? -10.148 -7.75 -12.047 1 92.69 100 ILE A N 1
ATOM 804 C CA . ILE A 1 100 ? -9.969 -8.523 -13.266 1 92.69 100 ILE A CA 1
ATOM 805 C C . ILE A 1 100 ? -11.156 -8.289 -14.203 1 92.69 100 ILE A C 1
ATOM 807 O O . ILE A 1 100 ? -12.273 -8.047 -13.75 1 92.69 100 ILE A O 1
ATOM 811 N N . GLU A 1 101 ? -10.75 -8.32 -15.398 1 89.94 101 GLU A N 1
ATOM 812 C CA . GLU A 1 101 ? -11.828 -8.258 -16.375 1 89.94 101 GLU A CA 1
ATOM 813 C C . GLU A 1 101 ? -12.82 -9.406 -16.188 1 89.94 101 GLU A C 1
ATOM 815 O O . GLU A 1 101 ? -12.438 -10.5 -15.773 1 89.94 101 GLU A O 1
ATOM 820 N N . GLU A 1 102 ? -14.086 -9.156 -16.547 1 86.19 102 GLU A N 1
ATOM 821 C CA . GLU A 1 102 ? -15.188 -10.078 -16.297 1 86.19 102 GLU A CA 1
ATOM 822 C C . GLU A 1 102 ? -14.953 -11.422 -16.969 1 86.19 102 GLU A C 1
ATOM 824 O O . GLU A 1 102 ? -15.297 -12.469 -16.422 1 86.19 102 GLU A O 1
ATOM 829 N N . ASN A 1 103 ? -14.328 -11.477 -18.078 1 87.12 103 ASN A N 1
ATOM 830 C CA . ASN A 1 103 ? -14.219 -12.688 -18.875 1 87.12 103 ASN A CA 1
ATOM 831 C C . ASN A 1 103 ? -12.906 -13.422 -18.609 1 87.12 103 ASN A C 1
ATOM 833 O O . ASN A 1 103 ? -12.57 -14.375 -19.312 1 87.12 103 ASN A O 1
ATOM 837 N N . LYS A 1 104 ? -12.227 -12.984 -17.609 1 82.69 104 LYS A N 1
ATOM 838 C CA . LYS A 1 104 ? -10.945 -13.617 -17.312 1 82.69 104 LYS A CA 1
ATOM 839 C C . LYS A 1 104 ? -11.016 -14.391 -15.992 1 82.69 104 LYS A C 1
ATOM 841 O O . LYS A 1 104 ? -11.859 -14.102 -15.141 1 82.69 104 LYS A O 1
ATOM 846 N N . ARG A 1 105 ? -10.156 -15.367 -15.938 1 84.69 105 ARG A N 1
ATOM 847 C CA . ARG A 1 105 ? -10.055 -16.141 -14.711 1 84.69 105 ARG A CA 1
ATOM 848 C C . ARG A 1 105 ? -9.656 -15.258 -13.531 1 84.69 105 ARG A C 1
ATOM 850 O O . ARG A 1 105 ? -8.844 -14.344 -13.688 1 84.69 105 ARG A O 1
ATOM 857 N N . ALA A 1 106 ? -10.273 -15.672 -12.461 1 78.69 106 ALA A N 1
ATOM 858 C CA . ALA A 1 106 ? -10.031 -14.922 -11.234 1 78.69 106 ALA A CA 1
ATOM 859 C C . ALA A 1 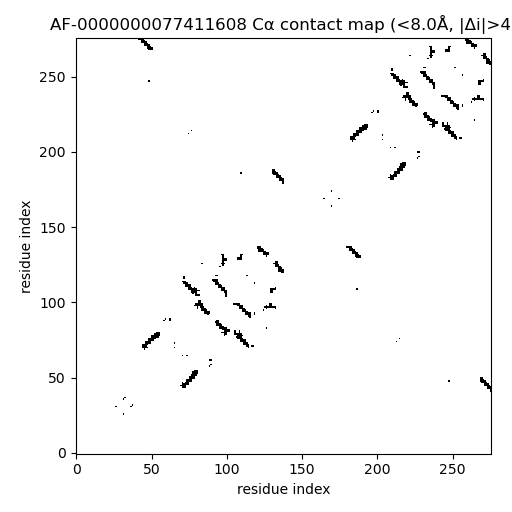106 ? -8.617 -15.164 -10.711 1 78.69 106 ALA A C 1
ATOM 861 O O . ALA A 1 106 ? -8.406 -15.984 -9.82 1 78.69 106 ALA A O 1
ATOM 862 N N . GLN A 1 107 ? -7.727 -14.516 -11.453 1 84.25 107 GLN A N 1
ATOM 863 C CA . GLN A 1 107 ? -6.324 -14.555 -11.055 1 84.25 107 GLN A CA 1
ATOM 864 C C . GLN A 1 107 ? -5.738 -13.148 -10.969 1 84.25 107 GLN A C 1
ATOM 866 O O . GLN A 1 107 ? -6.012 -12.305 -11.82 1 84.25 107 GLN A O 1
ATOM 871 N N . ALA A 1 108 ? -5.48 -12.57 -9.766 1 91.12 108 ALA A N 1
ATOM 872 C CA . ALA A 1 108 ? -4.852 -11.266 -9.57 1 91.12 108 ALA A CA 1
ATOM 873 C C . ALA A 1 108 ? -5.805 -10.289 -8.883 1 91.12 108 ALA A C 1
ATOM 875 O O . ALA A 1 108 ? -6.574 -10.688 -8 1 91.12 108 ALA A O 1
ATOM 876 N N . GLY A 1 109 ? -5.641 -9.008 -9.219 1 95.69 109 GLY A N 1
ATOM 877 C CA . GLY A 1 109 ? -6.434 -7.953 -8.609 1 95.69 109 GLY A CA 1
ATOM 878 C C . GLY A 1 109 ? -5.75 -7.301 -7.422 1 95.69 109 GLY A C 1
ATOM 879 O O . GLY A 1 109 ? -5.074 -7.977 -6.637 1 95.69 109 GLY A O 1
ATOM 880 N N . ILE A 1 110 ? -6.023 -6.059 -7.285 1 97.06 110 ILE A N 1
ATOM 881 C CA . ILE A 1 110 ? -5.461 -5.277 -6.191 1 97.06 110 ILE A CA 1
ATOM 882 C C . ILE A 1 110 ? -6.559 -4.438 -5.535 1 97.06 110 ILE A C 1
ATOM 884 O O . ILE A 1 110 ? -7.449 -3.932 -6.219 1 97.06 110 ILE A O 1
ATOM 888 N N . GLY A 1 111 ? -6.516 -4.414 -4.207 1 97.88 111 GLY A N 1
ATOM 889 C CA . GLY A 1 111 ? -7.406 -3.557 -3.439 1 97.88 111 GLY A CA 1
ATOM 890 C C . GLY A 1 111 ? -6.676 -2.686 -2.436 1 97.88 111 GLY A C 1
ATOM 891 O O . GLY A 1 111 ? -5.527 -2.961 -2.082 1 97.88 111 GLY A O 1
ATOM 892 N N . CYS A 1 112 ? -7.359 -1.702 -2.008 1 98.5 112 CYS A N 1
ATOM 893 C CA . CYS A 1 112 ? -6.91 -0.784 -0.968 1 98.5 112 CYS A CA 1
ATOM 894 C C . CYS A 1 112 ? -8.062 -0.386 -0.055 1 98.5 112 CYS A C 1
ATOM 896 O O . CYS A 1 112 ? -9.109 0.067 -0.528 1 98.5 112 CYS A O 1
ATOM 898 N N . ILE A 1 113 ? -7.875 -0.562 1.227 1 98.56 113 ILE A N 1
ATOM 899 C CA . ILE A 1 113 ? -8.883 -0.116 2.186 1 98.56 113 ILE A CA 1
ATOM 900 C C . ILE A 1 113 ? -8.398 1.151 2.887 1 98.56 113 ILE A C 1
ATOM 902 O O . ILE A 1 113 ? -7.27 1.202 3.385 1 98.56 113 ILE A O 1
ATOM 906 N N . LEU A 1 114 ? -9.203 2.127 2.863 1 98.44 114 LEU A N 1
ATOM 907 C CA . LEU A 1 114 ? -8.992 3.35 3.631 1 98.44 114 LEU A CA 1
ATOM 908 C C . LEU A 1 114 ? -9.844 3.352 4.895 1 98.44 114 LEU A C 1
ATOM 910 O O . LEU A 1 114 ? -11.047 3.074 4.836 1 98.44 114 LEU A O 1
ATOM 914 N N . HIS A 1 115 ? -9.203 3.619 5.996 1 98.19 115 HIS A N 1
ATOM 915 C CA . HIS A 1 115 ? -9.93 3.768 7.254 1 98.19 115 HIS A CA 1
ATOM 916 C C . HIS A 1 115 ? -11 4.852 7.145 1 98.19 115 HIS A C 1
ATOM 918 O O . HIS A 1 115 ? -10.805 5.852 6.453 1 98.19 115 HIS A O 1
ATOM 924 N N . LYS A 1 116 ? -12.031 4.699 7.883 1 97.94 116 LYS A N 1
ATOM 925 C CA . LYS A 1 116 ? -13.172 5.609 7.836 1 97.94 116 LYS A CA 1
ATOM 926 C C . LYS A 1 116 ? -12.742 7.039 8.156 1 97.94 116 LYS A C 1
ATOM 928 O O . LYS A 1 116 ? -13.32 7.996 7.641 1 97.94 116 LYS A O 1
ATOM 933 N N . ASN A 1 117 ? -11.719 7.195 8.875 1 95.75 117 ASN A N 1
ATOM 934 C CA . ASN A 1 117 ? -11.297 8.523 9.305 1 95.75 117 ASN A CA 1
ATOM 935 C C . ASN A 1 117 ? -10.578 9.273 8.188 1 95.75 117 ASN A C 1
ATOM 937 O O . ASN A 1 117 ? -10.422 10.492 8.25 1 95.75 117 ASN A O 1
ATOM 941 N N . ILE A 1 118 ? -10.117 8.531 7.176 1 94.94 118 ILE A N 1
ATOM 942 C CA . ILE A 1 118 ? -9.328 9.227 6.164 1 94.94 118 ILE A CA 1
ATOM 943 C C . ILE A 1 118 ? -9.977 9.055 4.793 1 94.94 118 ILE A C 1
ATOM 945 O O . ILE A 1 118 ? -9.492 9.602 3.801 1 94.94 118 ILE A O 1
ATOM 949 N N . LYS A 1 119 ? -11.039 8.312 4.672 1 96.44 119 LYS A N 1
ATOM 950 C CA . LYS A 1 119 ? -11.656 8.039 3.375 1 96.44 119 LYS A CA 1
ATOM 951 C C . LYS A 1 119 ? -12.086 9.336 2.689 1 96.44 119 LYS A C 1
ATOM 953 O O . LYS A 1 119 ? -12.078 9.43 1.461 1 96.44 119 LYS A O 1
ATOM 958 N N . GLU A 1 120 ? -12.422 10.391 3.494 1 95.5 120 GLU A N 1
ATOM 959 C CA . GLU A 1 120 ? -12.852 11.664 2.928 1 95.5 120 GLU A CA 1
ATOM 960 C C . GLU A 1 120 ? -11.672 12.422 2.322 1 95.5 120 GLU A C 1
ATOM 962 O O . GLU A 1 120 ? -11.867 13.398 1.597 1 95.5 120 GLU A O 1
ATOM 967 N N . ASN A 1 121 ? -10.5 11.992 2.656 1 95 121 ASN A N 1
ATOM 968 C CA . ASN A 1 121 ? -9.312 12.625 2.094 1 95 121 ASN A CA 1
ATOM 969 C C . ASN A 1 121 ? -9 12.094 0.697 1 95 121 ASN A C 1
ATOM 971 O O . ASN A 1 121 ? -8.109 12.609 0.017 1 95 121 ASN A O 1
ATOM 975 N N . LEU A 1 122 ? -9.742 11.109 0.244 1 96.25 122 LEU A N 1
ATOM 976 C CA . LEU A 1 122 ? -9.523 10.57 -1.095 1 96.25 122 LEU A CA 1
ATOM 977 C C . LEU A 1 122 ? -9.781 11.633 -2.154 1 96.25 122 LEU A C 1
ATOM 979 O O . LEU A 1 122 ? -10.891 12.164 -2.252 1 96.25 122 LEU A O 1
ATOM 983 N N . CYS A 1 123 ? -8.734 11.891 -2.947 1 95.75 123 CYS A N 1
ATOM 984 C CA . CYS A 1 123 ? -8.836 12.891 -4.004 1 95.75 123 CYS A CA 1
ATOM 985 C C . CYS A 1 123 ? -9.062 12.227 -5.359 1 95.75 123 CYS A C 1
ATOM 987 O O . CYS A 1 123 ? -9.828 12.727 -6.18 1 95.75 123 CYS A O 1
ATOM 989 N N . ASN A 1 124 ? -8.312 11.195 -5.5 1 96.94 124 ASN A N 1
ATOM 990 C CA . ASN A 1 124 ? -8.336 10.5 -6.781 1 96.94 124 ASN A CA 1
ATOM 991 C C . ASN A 1 124 ? -7.855 9.062 -6.645 1 96.94 124 ASN A C 1
ATOM 993 O O . ASN A 1 124 ? -7.172 8.719 -5.68 1 96.94 124 ASN A O 1
ATOM 997 N N . TRP A 1 125 ? -8.359 8.258 -7.531 1 97.62 125 TRP A N 1
ATOM 998 C CA . TRP A 1 125 ? -7.82 6.91 -7.699 1 97.62 125 TRP A CA 1
ATOM 999 C C . TRP A 1 125 ? -7.918 6.465 -9.156 1 97.62 125 TRP A C 1
ATOM 1001 O O . TRP A 1 125 ? -8.719 6.996 -9.922 1 97.62 125 TRP A O 1
ATOM 1011 N N . ASP A 1 126 ? -6.973 5.539 -9.539 1 97.88 126 ASP A N 1
ATOM 1012 C CA . ASP A 1 126 ? -6.941 5.043 -10.906 1 97.88 126 ASP A CA 1
ATOM 1013 C C . ASP A 1 126 ? -6.637 3.549 -10.945 1 97.88 126 ASP A C 1
ATOM 1015 O O . ASP A 1 126 ? -5.613 3.104 -10.422 1 97.88 126 ASP A O 1
ATOM 1019 N N . ALA A 1 127 ? -7.594 2.812 -11.492 1 97.12 127 ALA A N 1
ATOM 1020 C CA . ALA A 1 127 ? -7.379 1.396 -11.773 1 97.12 127 ALA A CA 1
ATOM 1021 C C . ALA A 1 127 ? -6.742 1.201 -13.148 1 97.12 127 ALA A C 1
ATOM 1023 O O . ALA A 1 127 ? -7.441 1.149 -14.164 1 97.12 127 ALA A O 1
ATOM 1024 N N . ILE A 1 128 ? -5.504 1.021 -13.211 1 95.75 128 ILE A N 1
ATOM 1025 C CA . ILE A 1 128 ? -4.766 1.023 -14.469 1 95.75 128 ILE A CA 1
ATOM 1026 C C . ILE A 1 128 ? -4.762 -0.382 -15.062 1 95.75 128 ILE A C 1
ATOM 1028 O O . ILE A 1 128 ? -4.953 -0.553 -16.266 1 95.75 128 ILE A O 1
ATOM 1032 N N . SER A 1 129 ? -4.574 -1.414 -14.266 1 94.19 129 SER A N 1
ATOM 1033 C CA . SER A 1 129 ? -4.625 -2.834 -14.602 1 94.19 129 SER A CA 1
ATOM 1034 C C . SER A 1 129 ? -4.902 -3.684 -13.367 1 94.19 129 SER A C 1
ATOM 1036 O O . SER A 1 129 ? -4.934 -3.168 -12.242 1 94.19 129 SER A O 1
ATOM 1038 N N . GLU A 1 130 ? -5.02 -4.906 -13.523 1 93.62 130 GLU A N 1
ATOM 1039 C CA . GLU A 1 130 ? -5.262 -5.785 -12.383 1 93.62 130 GLU A CA 1
ATOM 1040 C C . GLU A 1 130 ? -4.055 -5.82 -11.453 1 93.62 130 GLU A C 1
ATOM 1042 O O . GLU A 1 130 ? -4.141 -6.348 -10.344 1 93.62 130 GLU A O 1
ATOM 1047 N N . ARG A 1 131 ? -2.969 -5.168 -11.859 1 92.25 131 ARG A N 1
ATOM 1048 C CA . ARG A 1 131 ? -1.727 -5.219 -11.094 1 92.25 131 ARG A CA 1
ATOM 1049 C C . ARG A 1 131 ? -1.34 -3.832 -10.586 1 92.25 131 ARG A C 1
ATOM 1051 O O . ARG A 1 131 ? -0.457 -3.701 -9.734 1 92.25 131 ARG A O 1
ATOM 1058 N N . ILE A 1 132 ? -2.029 -2.795 -11.078 1 94.88 132 ILE A N 1
ATOM 1059 C CA . ILE A 1 132 ? -1.61 -1.425 -10.805 1 94.88 132 ILE A CA 1
ATOM 1060 C C . ILE A 1 132 ? -2.816 -0.596 -10.367 1 94.88 132 ILE A C 1
ATOM 1062 O O . ILE A 1 132 ? -3.803 -0.489 -11.102 1 94.88 132 ILE A O 1
ATOM 1066 N N . LEU A 1 133 ? -2.734 -0.081 -9.227 1 97.5 133 LEU A N 1
ATOM 1067 C CA . LEU A 1 133 ? -3.701 0.84 -8.641 1 97.5 133 LEU A CA 1
ATOM 1068 C C . LEU A 1 133 ? -3 2.055 -8.039 1 97.5 133 LEU A C 1
ATOM 1070 O O . LEU A 1 133 ? -1.961 1.918 -7.391 1 97.5 133 LEU A O 1
ATOM 1074 N N . THR A 1 134 ? -3.512 3.264 -8.328 1 98.06 134 THR A N 1
ATOM 1075 C CA . THR A 1 134 ? -3.02 4.465 -7.664 1 98.06 134 THR A CA 1
ATOM 1076 C C . THR A 1 134 ? -4.125 5.121 -6.844 1 98.06 134 THR A C 1
ATOM 1078 O O . THR A 1 134 ? -5.285 5.156 -7.266 1 98.06 134 THR A O 1
ATOM 1081 N N . VAL A 1 135 ? -3.748 5.609 -5.672 1 98 135 VAL A N 1
ATOM 1082 C CA . VAL A 1 135 ? -4.641 6.293 -4.742 1 98 135 VAL A CA 1
ATOM 1083 C C . VAL A 1 135 ? -4.004 7.602 -4.285 1 98 135 VAL A C 1
ATOM 1085 O O . VAL A 1 135 ? -2.83 7.629 -3.91 1 98 135 VAL A O 1
ATOM 1088 N N . GLU A 1 136 ? -4.805 8.656 -4.383 1 97.06 136 GLU A N 1
ATOM 1089 C CA . GLU A 1 136 ? -4.328 9.977 -3.988 1 97.06 136 GLU A CA 1
ATOM 1090 C C . GLU A 1 136 ? -5.141 10.531 -2.822 1 97.06 136 GLU A C 1
ATOM 1092 O O . GLU A 1 136 ? -6.371 10.602 -2.891 1 97.06 136 GLU A O 1
ATOM 1097 N N . LEU A 1 137 ? -4.379 10.891 -1.751 1 94.75 137 LEU A N 1
ATOM 1098 C CA . LEU A 1 137 ? -5.008 11.43 -0.549 1 94.75 137 LEU A CA 1
ATOM 1099 C C . LEU A 1 137 ? -4.562 12.867 -0.302 1 94.75 137 LEU A C 1
ATOM 1101 O O . LEU A 1 137 ? -3.396 13.203 -0.52 1 94.75 137 LEU A O 1
ATOM 1105 N N . ASN A 1 138 ? -5.484 13.656 0.179 1 87.5 138 ASN A N 1
ATOM 1106 C CA . ASN A 1 138 ? -5.195 15.047 0.524 1 87.5 138 ASN A CA 1
ATOM 1107 C C . ASN A 1 138 ? -4.828 15.195 1.997 1 87.5 138 ASN A C 1
ATOM 1109 O O . ASN A 1 138 ? -5.355 14.477 2.848 1 87.5 138 ASN A O 1
ATOM 1113 N N . MET B 1 1 ? 10.523 108.25 43.312 1 27.31 1 MET B N 1
ATOM 1114 C CA . MET B 1 1 ? 11.172 106.938 43.281 1 27.31 1 MET B CA 1
ATOM 1115 C C . MET B 1 1 ? 10.219 105.875 42.75 1 27.31 1 MET B C 1
ATOM 1117 O O . MET B 1 1 ? 9.141 105.688 43.312 1 27.31 1 MET B O 1
ATOM 1121 N N . ILE B 1 2 ? 10.344 105.562 41.469 1 31.64 2 ILE B N 1
ATOM 1122 C CA . ILE B 1 2 ? 9.547 105.062 40.344 1 31.64 2 ILE B CA 1
ATOM 1123 C C . ILE B 1 2 ? 9.383 103.562 40.438 1 31.64 2 ILE B C 1
ATOM 1125 O O . ILE B 1 2 ? 10.375 102.812 40.5 1 31.64 2 ILE B O 1
ATOM 1129 N N . ASN B 1 3 ? 8.328 103.062 41.125 1 29.28 3 ASN B N 1
ATOM 1130 C CA . ASN B 1 3 ? 7.914 101.75 41.469 1 29.28 3 ASN B CA 1
ATOM 1131 C C . ASN B 1 3 ? 7.738 100.875 40.219 1 29.28 3 ASN B C 1
ATOM 1133 O O . ASN B 1 3 ? 6.875 101.125 39.375 1 29.28 3 ASN B O 1
ATOM 1137 N N . LYS B 1 4 ? 8.836 100.25 39.719 1 30.03 4 LYS B N 1
ATOM 1138 C CA . LYS B 1 4 ? 8.977 99.5 38.438 1 30.03 4 LYS B CA 1
ATOM 1139 C C . LYS B 1 4 ? 8.195 98.188 38.469 1 30.03 4 LYS B C 1
ATOM 1141 O O . LYS B 1 4 ? 8.469 97.312 39.312 1 30.03 4 LYS B O 1
ATOM 1146 N N . LYS B 1 5 ? 6.879 98.188 38.125 1 33.03 5 LYS B N 1
ATOM 1147 C CA . LYS B 1 5 ? 5.984 97.062 37.969 1 33.03 5 LYS B CA 1
ATOM 1148 C C . LYS B 1 5 ? 6.535 96.062 36.938 1 33.03 5 LYS B C 1
ATOM 1150 O O . LYS B 1 5 ? 6.676 96.375 35.781 1 33.03 5 LYS B O 1
ATOM 1155 N N . ARG B 1 6 ? 7.422 95.125 37.344 1 30.75 6 ARG B N 1
ATOM 1156 C CA . ARG B 1 6 ? 8.008 94.125 36.438 1 30.75 6 ARG B CA 1
ATOM 1157 C C . ARG B 1 6 ? 6.945 93.125 35.969 1 30.75 6 ARG B C 1
ATOM 1159 O O . ARG B 1 6 ? 6.266 92.5 36.781 1 30.75 6 ARG B O 1
ATOM 1166 N N . THR B 1 7 ? 6.234 93.312 34.844 1 28.83 7 THR B N 1
ATOM 1167 C CA . THR B 1 7 ? 5.262 92.5 34.094 1 28.83 7 THR B CA 1
ATOM 1168 C C . THR B 1 7 ? 5.895 91.25 33.625 1 28.83 7 THR B C 1
ATOM 1170 O O . THR B 1 7 ? 6.887 91.25 32.906 1 28.83 7 THR B O 1
ATOM 1173 N N . TYR B 1 8 ? 6.039 90.125 34.438 1 27.27 8 TYR B N 1
ATOM 1174 C CA . TYR B 1 8 ? 6.562 88.812 34.094 1 27.27 8 TYR B CA 1
ATOM 1175 C C . TYR B 1 8 ? 5.758 88.188 32.969 1 27.27 8 TYR B C 1
ATOM 1177 O O . TYR B 1 8 ? 4.531 88.062 33.062 1 27.27 8 TYR B O 1
ATOM 1185 N N . ASN B 1 9 ? 5.992 88.438 31.703 1 28.27 9 ASN B N 1
ATOM 1186 C CA . ASN B 1 9 ? 5.426 87.875 30.5 1 28.27 9 ASN B CA 1
ATOM 1187 C C . ASN B 1 9 ? 5.691 86.375 30.453 1 28.27 9 ASN B C 1
ATOM 1189 O O . ASN B 1 9 ? 6.84 85.938 30.375 1 28.27 9 ASN B O 1
ATOM 1193 N N . ASP B 1 10 ? 5.082 85.5 31.25 1 30.02 10 ASP B N 1
ATOM 1194 C CA . ASP B 1 10 ? 5.219 84.062 31.25 1 30.02 10 ASP B CA 1
ATOM 1195 C C . ASP B 1 10 ? 4.887 83.438 29.875 1 30.02 10 ASP B C 1
ATOM 1197 O O . ASP B 1 10 ? 3.758 83.562 29.391 1 30.02 10 ASP B O 1
ATOM 1201 N N . ASP B 1 11 ? 5.699 83.562 28.844 1 30.73 11 ASP B N 1
ATOM 1202 C CA . ASP B 1 11 ? 5.566 82.938 27.516 1 30.73 11 ASP B CA 1
ATOM 1203 C C . ASP B 1 11 ? 5.422 81.438 27.609 1 30.73 11 ASP B C 1
ATOM 1205 O O . ASP B 1 11 ? 6.34 80.75 28.062 1 30.73 11 ASP B O 1
ATOM 1209 N N . TYR B 1 12 ? 4.312 80.875 28.094 1 30.25 12 TYR B N 1
ATOM 1210 C CA . TYR B 1 12 ? 4.059 79.438 28.094 1 30.25 12 TYR B CA 1
ATOM 1211 C C . TYR B 1 12 ? 4.203 78.812 26.688 1 30.25 12 TYR B C 1
ATOM 1213 O O . TYR B 1 12 ? 3.578 79.312 25.75 1 30.25 12 TYR B O 1
ATOM 1221 N N . GLY B 1 13 ? 5.414 78.5 26.25 1 29.28 13 GLY B N 1
ATOM 1222 C CA . GLY B 1 13 ? 5.672 77.812 24.984 1 29.28 13 GLY B CA 1
ATOM 1223 C C . GLY B 1 13 ? 4.816 76.562 24.781 1 29.28 13 GLY B C 1
ATOM 1224 O O . GLY B 1 13 ? 4.668 75.75 25.688 1 29.28 13 GLY B O 1
ATOM 1225 N N . ASP B 1 14 ? 3.738 76.625 23.984 1 32.31 14 ASP B N 1
ATOM 1226 C CA . ASP B 1 14 ? 2.842 75.562 23.469 1 32.31 14 ASP B CA 1
ATOM 1227 C C . ASP B 1 14 ? 3.631 74.438 22.906 1 32.31 14 ASP B C 1
ATOM 1229 O O . ASP B 1 14 ? 4.414 74.562 21.969 1 32.31 14 ASP B O 1
ATOM 1233 N N . GLU B 1 15 ? 4.25 73.625 23.797 1 31.25 15 GLU B N 1
ATOM 1234 C CA . GLU B 1 15 ? 4.887 72.438 23.266 1 31.25 15 GLU B CA 1
ATOM 1235 C C . GLU B 1 15 ? 3.908 71.625 22.422 1 31.25 15 GLU B C 1
ATOM 1237 O O . GLU B 1 15 ? 2.793 71.312 22.859 1 31.25 15 GLU B O 1
ATOM 1242 N N . ASN B 1 16 ? 3.926 71.75 21.125 1 32.31 16 ASN B N 1
ATOM 1243 C CA . ASN B 1 16 ? 3.277 70.938 20.094 1 32.31 16 ASN B CA 1
ATOM 1244 C C . ASN B 1 16 ? 3.553 69.438 20.312 1 32.31 16 ASN B C 1
ATOM 1246 O O . ASN B 1 16 ? 4.703 69 20.266 1 32.31 16 ASN B O 1
ATOM 1250 N N . VAL B 1 17 ? 2.896 68.812 21.266 1 34.78 17 VAL B N 1
ATOM 1251 C CA . VAL B 1 17 ? 2.996 67.375 21.391 1 34.78 17 VAL B CA 1
ATOM 1252 C C . VAL B 1 17 ? 2.756 66.75 20.031 1 34.78 17 VAL B C 1
ATOM 1254 O O . VAL B 1 17 ? 1.755 67 19.359 1 34.78 17 VAL B O 1
ATOM 1257 N N . ASN B 1 18 ? 3.834 66.5 19.234 1 32.47 18 ASN B N 1
ATOM 1258 C CA . ASN B 1 18 ? 3.779 65.688 18.016 1 32.47 18 ASN B CA 1
ATOM 1259 C C . ASN B 1 18 ? 3.117 64.375 18.266 1 32.47 18 ASN B C 1
ATOM 1261 O O . ASN B 1 18 ? 3.533 63.594 19.141 1 32.47 18 ASN B O 1
ATOM 1265 N N . ASP B 1 19 ? 1.776 64.25 18.156 1 34.28 19 ASP B N 1
ATOM 1266 C CA . ASP B 1 19 ? 1.007 63 18.078 1 34.28 19 ASP B CA 1
ATOM 1267 C C . ASP B 1 19 ? 1.662 62 17.125 1 34.28 19 ASP B C 1
ATOM 1269 O O . ASP B 1 19 ? 1.756 62.25 15.922 1 34.28 19 ASP B O 1
ATOM 1273 N N . SER B 1 20 ? 2.83 61.469 17.5 1 36.25 20 SER B N 1
ATOM 1274 C CA . SER B 1 20 ? 3.314 60.344 16.703 1 36.25 20 SER B CA 1
ATOM 1275 C C . SER B 1 20 ? 2.205 59.344 16.438 1 36.25 20 SER B C 1
ATOM 1277 O O . SER B 1 20 ? 1.646 58.75 17.375 1 36.25 20 SER B O 1
ATOM 1279 N N . GLY B 1 21 ? 1.383 59.5 15.422 1 34.25 21 GLY B N 1
ATOM 1280 C CA . GLY B 1 21 ? 0.468 58.531 14.852 1 34.25 21 GLY B CA 1
ATOM 1281 C C . GLY B 1 21 ? 1.029 57.125 14.844 1 34.25 21 GLY B C 1
ATOM 1282 O O . GLY B 1 21 ? 2.066 56.844 14.227 1 34.25 21 GLY B O 1
ATOM 1283 N N . GLU B 1 22 ? 0.918 56.344 15.945 1 37.69 22 GLU B N 1
ATOM 1284 C CA . GLU B 1 22 ? 1.152 54.906 15.891 1 37.69 22 GLU B CA 1
ATOM 1285 C C . GLU B 1 22 ? 0.589 54.312 14.609 1 37.69 22 GLU B C 1
ATOM 1287 O O . GLU B 1 22 ? -0.596 54.469 14.312 1 37.69 22 GLU B O 1
ATOM 1292 N N . GLU B 1 23 ? 1.369 54.281 13.492 1 37.5 23 GLU B N 1
ATOM 1293 C CA . GLU B 1 23 ? 1.035 53.5 12.312 1 37.5 23 GLU B CA 1
ATOM 1294 C C . GLU B 1 23 ? 0.589 52.094 12.711 1 37.5 23 GLU B C 1
ATOM 1296 O O . GLU B 1 23 ? 1.374 51.312 13.258 1 37.5 23 GLU B O 1
ATOM 1301 N N . LYS B 1 24 ? -0.621 51.938 13.258 1 38.91 24 LYS B N 1
ATOM 1302 C CA . LYS B 1 24 ? -1.172 50.562 13.211 1 38.91 24 LYS B CA 1
ATOM 1303 C C . LYS B 1 24 ? -0.865 49.906 11.875 1 38.91 24 LYS B C 1
ATOM 1305 O O . LYS B 1 24 ? -1.209 50.438 10.812 1 38.91 24 LYS B O 1
ATOM 1310 N N . GLY B 1 25 ? 0.34 49.312 11.781 1 41 25 GLY B N 1
ATOM 1311 C CA . GLY B 1 25 ? 0.656 48.469 10.648 1 41 25 GLY B CA 1
ATOM 1312 C C . GLY B 1 25 ? -0.533 47.656 10.148 1 41 25 GLY B C 1
ATOM 1313 O O . GLY B 1 25 ? -1.011 46.75 10.844 1 41 25 GLY B O 1
ATOM 1314 N N . GLN B 1 26 ? -1.574 48.25 9.5 1 41.75 26 GLN B N 1
ATOM 1315 C CA . GLN B 1 26 ? -2.576 47.531 8.742 1 41.75 26 GLN B CA 1
ATOM 1316 C C . GLN B 1 26 ? -1.934 46.406 7.926 1 41.75 26 GLN B C 1
ATOM 1318 O O . GLN B 1 26 ? -1.029 46.656 7.125 1 41.75 26 GLN B O 1
ATOM 1323 N N . MET B 1 27 ? -1.93 45.219 8.555 1 47.84 27 MET B N 1
ATOM 1324 C CA . MET B 1 27 ? -1.564 44.125 7.676 1 47.84 27 MET B CA 1
ATOM 1325 C C . MET B 1 27 ? -2.207 44.281 6.301 1 47.84 27 MET B C 1
ATOM 1327 O O . MET B 1 27 ? -3.412 44.531 6.199 1 47.84 27 MET B O 1
ATOM 1331 N N . ASN B 1 28 ? -1.394 44.781 5.352 1 53.44 28 ASN B N 1
ATOM 1332 C CA . ASN B 1 28 ? -1.938 44.938 4.008 1 53.44 28 ASN B CA 1
ATOM 1333 C C . ASN B 1 28 ? -2.514 43.625 3.477 1 53.44 28 ASN B C 1
ATOM 1335 O O . ASN B 1 28 ? -2.156 42.562 3.951 1 53.44 28 ASN B O 1
ATOM 1339 N N . ARG B 1 29 ? -3.502 43.75 2.709 1 58.41 29 ARG B N 1
ATOM 1340 C CA . ARG B 1 29 ? -4.242 42.688 2.064 1 58.41 29 ARG B CA 1
ATOM 1341 C C . ARG B 1 29 ? -3.295 41.594 1.542 1 58.41 29 ARG B C 1
ATOM 1343 O O . ARG B 1 29 ? -3.594 40.406 1.625 1 58.41 29 ARG B O 1
ATOM 1350 N N . ASP B 1 30 ? -2.143 42.125 1.07 1 58.28 30 ASP B N 1
ATOM 1351 C CA . ASP B 1 30 ? -1.171 41.188 0.52 1 58.28 30 ASP B CA 1
ATOM 1352 C C . ASP B 1 30 ? -0.568 40.312 1.619 1 58.28 30 ASP B C 1
ATOM 1354 O O . ASP B 1 30 ? -0.296 39.125 1.4 1 58.28 30 ASP B O 1
ATOM 1358 N N . ASP B 1 31 ? -0.403 40.969 2.814 1 58.12 31 ASP B N 1
ATOM 1359 C CA . ASP B 1 31 ? 0.128 40.156 3.916 1 58.12 31 ASP B CA 1
ATOM 1360 C C . ASP B 1 31 ? -0.863 39.094 4.34 1 58.12 31 ASP B C 1
ATOM 1362 O O . ASP B 1 31 ? -0.47 37.938 4.613 1 58.12 31 ASP B O 1
ATOM 1366 N N . VAL B 1 32 ? -2.131 39.562 4.375 1 53.28 32 VAL B N 1
ATOM 1367 C CA . VAL B 1 32 ? -3.191 38.625 4.719 1 53.28 32 VAL B CA 1
ATOM 1368 C C . VAL B 1 32 ? -3.309 37.531 3.633 1 53.28 32 VAL B C 1
ATOM 1370 O O . VAL B 1 32 ? -3.51 36.375 3.932 1 53.28 32 VAL B O 1
ATOM 1373 N N . GLU B 1 33 ? -3.236 37.969 2.363 1 52.56 33 GLU B N 1
ATOM 1374 C CA . GLU B 1 33 ? -3.271 37 1.276 1 52.56 33 GLU B CA 1
ATOM 1375 C C . GLU B 1 33 ? -2.049 36.094 1.316 1 52.56 33 GLU B C 1
ATOM 1377 O O . GLU B 1 33 ? -2.158 34.875 1.075 1 52.56 33 GLU B O 1
ATOM 1382 N N . ASN B 1 34 ? -0.905 36.75 1.614 1 51.56 34 ASN B N 1
ATOM 1383 C CA . ASN B 1 34 ? 0.294 35.906 1.741 1 51.56 34 ASN B CA 1
ATOM 1384 C C . ASN B 1 34 ? 0.184 34.938 2.912 1 51.56 34 ASN B C 1
ATOM 1386 O O . ASN B 1 34 ? 0.685 33.812 2.84 1 51.56 34 ASN B O 1
ATOM 1390 N N . ILE B 1 35 ? -0.446 35.5 3.996 1 47.91 35 ILE B N 1
ATOM 1391 C CA . ILE B 1 35 ? -0.689 34.562 5.074 1 47.91 35 ILE B CA 1
ATOM 1392 C C . ILE B 1 35 ? -1.672 33.5 4.609 1 47.91 35 ILE B C 1
ATOM 1394 O O . ILE B 1 35 ? -1.5 32.312 4.914 1 47.91 35 ILE B O 1
ATOM 1398 N N . ARG B 1 36 ? -2.771 34 3.992 1 44.34 36 ARG B N 1
ATOM 1399 C CA . ARG B 1 36 ? -3.695 33 3.436 1 44.34 36 ARG B CA 1
ATOM 1400 C C . ARG B 1 36 ? -2.992 32.094 2.436 1 44.34 36 ARG B C 1
ATOM 1402 O O . ARG B 1 36 ? -3.32 30.906 2.324 1 44.34 36 ARG B O 1
ATOM 1409 N N . ASN B 1 37 ? -2.209 32.875 1.53 1 45.91 37 ASN B N 1
ATOM 1410 C CA . ASN B 1 37 ? -1.431 31.969 0.684 1 45.91 37 ASN B CA 1
ATOM 1411 C C . ASN B 1 37 ? -0.537 31.047 1.513 1 45.91 37 ASN B C 1
ATOM 1413 O O . ASN B 1 37 ? 0.687 31.203 1.508 1 45.91 37 ASN B O 1
ATOM 1417 N N . ILE B 1 38 ? -0.492 31.234 2.832 1 41.25 38 ILE B N 1
ATOM 1418 C CA . ILE B 1 38 ? 0.082 30.094 3.547 1 41.25 38 ILE B CA 1
ATOM 1419 C C . ILE B 1 38 ? -0.048 28.828 2.699 1 41.25 38 ILE B C 1
ATOM 1421 O O . ILE B 1 38 ? -1.146 28.469 2.266 1 41.25 38 ILE B O 1
ATOM 1425 N N . ASN B 1 39 ? 1.021 28.578 1.828 1 43.69 39 ASN B N 1
ATOM 1426 C CA . ASN B 1 39 ? 1.273 27.375 1.046 1 43.69 39 ASN B CA 1
ATOM 1427 C C . ASN B 1 39 ? 0.519 26.172 1.607 1 43.69 39 ASN B C 1
ATOM 1429 O O . ASN B 1 39 ? 1.063 25.406 2.406 1 43.69 39 ASN B O 1
ATOM 1433 N N . ASN B 1 40 ? -0.594 26.391 2.092 1 46.88 40 ASN B N 1
ATOM 1434 C CA . ASN B 1 40 ? -1.349 25.203 2.469 1 46.88 40 ASN B CA 1
ATOM 1435 C C . ASN B 1 40 ? -1.208 24.109 1.427 1 46.88 40 ASN B C 1
ATOM 1437 O O . ASN B 1 40 ? -2.084 23.922 0.577 1 46.88 40 ASN B O 1
ATOM 1441 N N . LYS B 1 41 ? -0.05 24.172 0.775 1 51.31 41 LYS B N 1
ATOM 1442 C CA . LYS B 1 41 ? 0.161 23.078 -0.166 1 51.31 41 LYS B CA 1
ATOM 1443 C C . LYS B 1 41 ? -0.397 21.766 0.382 1 51.31 41 LYS B C 1
ATOM 1445 O O . LYS B 1 41 ? 0.01 21.312 1.454 1 51.31 41 LYS B O 1
ATOM 1450 N N . LYS B 1 42 ? -1.584 21.594 0.064 1 58.34 42 LYS B N 1
ATOM 1451 C CA . LYS B 1 42 ? -2.221 20.312 0.389 1 58.34 42 LYS B CA 1
ATOM 1452 C C . LYS B 1 42 ? -1.257 19.156 0.19 1 58.34 42 LYS B C 1
ATOM 1454 O O . LYS B 1 42 ? -0.695 18.984 -0.894 1 58.34 42 LYS B O 1
ATOM 1459 N N . ASN B 1 43 ? -0.645 18.781 1.308 1 70.69 43 ASN B N 1
ATOM 1460 C CA . ASN B 1 43 ? 0.248 17.641 1.22 1 70.69 43 ASN B CA 1
ATOM 1461 C C . ASN B 1 43 ? -0.491 16.391 0.747 1 70.69 43 ASN B C 1
ATOM 1463 O O . ASN B 1 43 ? -1.374 15.883 1.442 1 70.69 43 ASN B O 1
ATOM 1467 N N . ILE B 1 44 ? -0.452 16.219 -0.694 1 76.31 44 ILE B N 1
ATOM 1468 C CA . ILE B 1 44 ? -1.065 15.031 -1.285 1 76.31 44 ILE B CA 1
ATOM 1469 C C . ILE B 1 44 ? -0.127 13.836 -1.137 1 76.31 44 ILE B C 1
ATOM 1471 O O . ILE B 1 44 ? 1.078 13.953 -1.371 1 76.31 44 ILE B O 1
ATOM 1475 N N . CYS B 1 45 ? -0.724 12.805 -0.547 1 91.06 45 CYS B N 1
ATOM 1476 C CA . CYS B 1 45 ? -0.019 11.531 -0.524 1 91.06 45 CYS B CA 1
ATOM 1477 C C . CYS B 1 45 ? -0.484 10.625 -1.662 1 91.06 45 CYS B C 1
ATOM 1479 O O . CYS B 1 45 ? -1.672 10.312 -1.768 1 91.06 45 CYS B O 1
ATOM 1481 N N . LYS B 1 46 ? 0.405 10.352 -2.584 1 95.75 46 LYS B N 1
ATOM 1482 C CA . LYS B 1 46 ? 0.094 9.438 -3.678 1 95.75 46 LYS B CA 1
ATOM 1483 C C . LYS B 1 46 ? 0.665 8.047 -3.41 1 95.75 46 LYS B C 1
ATOM 1485 O O . LYS B 1 46 ? 1.877 7.887 -3.258 1 95.75 46 LYS B O 1
ATOM 1490 N N . LEU B 1 47 ? -0.22 7.133 -3.311 1 97.56 47 LEU B N 1
ATOM 1491 C CA . LEU B 1 47 ? 0.115 5.727 -3.107 1 97.56 47 LEU B CA 1
ATO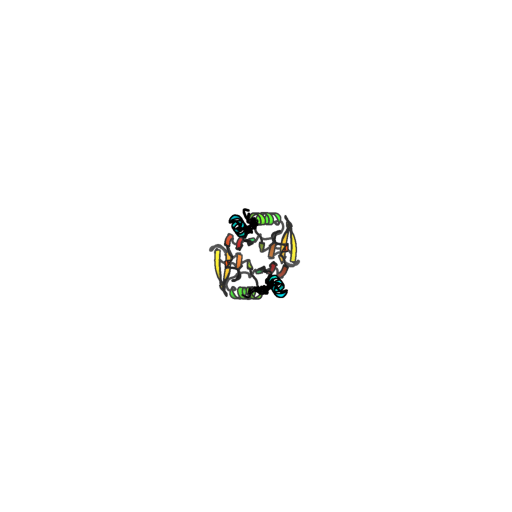M 1492 C C . LEU B 1 47 ? -0.138 4.918 -4.379 1 97.56 47 LEU B C 1
ATOM 1494 O O . LEU B 1 47 ? -1.154 5.113 -5.047 1 97.56 47 LEU B O 1
ATOM 1498 N N . GLY B 1 48 ? 0.795 4.035 -4.746 1 97.56 48 GLY B N 1
ATOM 1499 C CA . GLY B 1 48 ? 0.618 3.125 -5.867 1 97.56 48 GLY B CA 1
ATOM 1500 C C . GLY B 1 48 ? 0.941 1.684 -5.52 1 97.56 48 GLY B C 1
ATOM 1501 O O . GLY B 1 48 ? 1.545 1.41 -4.48 1 97.56 48 GLY B O 1
ATOM 1502 N N . THR B 1 49 ? 0.459 0.778 -6.34 1 97.25 49 THR B N 1
ATOM 1503 C CA . THR B 1 49 ? 0.869 -0.622 -6.309 1 97.25 49 THR B CA 1
ATOM 1504 C C . THR B 1 49 ? 1.43 -1.051 -7.66 1 97.25 49 THR B C 1
ATOM 1506 O O . THR B 1 49 ? 1.092 -0.468 -8.695 1 97.25 49 THR B O 1
ATOM 1509 N N . TRP B 1 50 ? 2.328 -1.989 -7.621 1 95.44 50 TRP B N 1
ATOM 1510 C CA . TRP B 1 50 ? 2.838 -2.559 -8.859 1 95.44 50 TRP B CA 1
ATOM 1511 C C . TRP B 1 50 ? 3.322 -3.988 -8.648 1 95.44 50 TRP B C 1
ATOM 1513 O O . TRP B 1 50 ? 4.348 -4.215 -8 1 95.44 50 TRP B O 1
ATOM 1523 N N . ASN B 1 51 ? 2.553 -4.98 -9.055 1 93.44 51 ASN B N 1
ATOM 1524 C CA . ASN B 1 51 ? 3.051 -6.352 -9.117 1 93.44 51 ASN B CA 1
ATOM 1525 C C . ASN B 1 51 ? 3.961 -6.559 -10.328 1 93.44 51 ASN B C 1
ATOM 1527 O O . ASN B 1 51 ? 3.482 -6.789 -11.438 1 93.44 51 ASN B O 1
ATOM 1531 N N . ILE B 1 52 ? 5.203 -6.551 -10.078 1 91.06 52 ILE B N 1
ATOM 1532 C CA . ILE B 1 52 ? 6.188 -6.574 -11.148 1 91.06 52 ILE B CA 1
ATOM 1533 C C . ILE B 1 52 ? 6.688 -8 -11.367 1 91.06 52 ILE B C 1
ATOM 1535 O O . ILE B 1 52 ? 7.57 -8.242 -12.188 1 91.06 52 ILE B O 1
ATOM 1539 N N . ARG B 1 53 ? 6.121 -8.984 -10.75 1 91.06 53 ARG B N 1
ATOM 1540 C CA . ARG B 1 53 ? 6.391 -10.414 -10.875 1 91.06 53 ARG B CA 1
ATOM 1541 C C . ARG B 1 53 ? 7.867 -10.719 -10.641 1 91.06 53 ARG B C 1
ATOM 1543 O O . ARG B 1 53 ? 8.508 -11.375 -11.469 1 91.06 53 ARG B O 1
ATOM 1550 N N . SER B 1 54 ? 8.453 -10.273 -9.641 1 93.81 54 SER B N 1
ATOM 1551 C CA . SER B 1 54 ? 9.828 -10.438 -9.164 1 93.81 54 SER B CA 1
ATOM 1552 C C . SER B 1 54 ? 10.617 -9.141 -9.312 1 93.81 54 SER B C 1
ATOM 1554 O O . SER B 1 54 ? 10.688 -8.57 -10.406 1 93.81 54 SER B O 1
ATOM 1556 N N . LEU B 1 55 ? 11.219 -8.688 -8.281 1 94.62 55 LEU B N 1
ATOM 1557 C CA . LEU B 1 55 ? 11.961 -7.441 -8.211 1 94.62 55 LEU B CA 1
ATOM 1558 C C . LEU B 1 55 ? 13.375 -7.617 -8.766 1 94.62 55 LEU B C 1
ATOM 1560 O O . LEU B 1 55 ? 14.008 -6.648 -9.188 1 94.62 55 LEU B O 1
ATOM 1564 N N . ASN B 1 56 ? 13.852 -8.781 -8.836 1 91.88 56 ASN B N 1
ATOM 1565 C CA . ASN B 1 56 ? 15.242 -9.031 -9.195 1 91.88 56 ASN B CA 1
ATOM 1566 C C . ASN B 1 56 ? 15.547 -8.531 -10.602 1 91.88 56 ASN B C 1
ATOM 1568 O O . ASN B 1 56 ? 14.977 -9.016 -11.578 1 91.88 56 ASN B O 1
ATOM 1572 N N . GLY B 1 57 ? 16.453 -7.516 -10.648 1 93.56 57 GLY B N 1
ATOM 1573 C CA . GLY B 1 57 ? 16.906 -6.988 -11.922 1 93.56 57 GLY B CA 1
ATOM 1574 C C . GLY B 1 57 ? 16.031 -5.887 -12.469 1 93.56 57 GLY B C 1
ATOM 1575 O O . GLY B 1 57 ? 16.297 -5.32 -13.523 1 93.56 57 GLY B O 1
ATOM 1576 N N . LYS B 1 58 ? 15 -5.559 -11.812 1 95.62 58 LYS B N 1
ATOM 1577 C CA . LYS B 1 58 ? 14.039 -4.582 -12.32 1 95.62 58 LYS B CA 1
ATOM 1578 C C . LYS B 1 58 ? 14 -3.338 -11.438 1 95.62 58 LYS B C 1
ATOM 1580 O O . LYS B 1 58 ? 13.078 -2.531 -11.531 1 95.62 58 LYS B O 1
ATOM 1585 N N . GLU B 1 59 ? 14.938 -3.166 -10.586 1 95.5 59 GLU B N 1
ATOM 1586 C CA . GLU B 1 59 ? 14.953 -2.084 -9.609 1 95.5 59 GLU B CA 1
ATOM 1587 C C . GLU B 1 59 ? 15.023 -0.722 -10.297 1 95.5 59 GLU B C 1
ATOM 1589 O O . GLU B 1 59 ? 14.32 0.212 -9.906 1 95.5 59 GLU B O 1
ATOM 1594 N N . ILE B 1 60 ? 15.828 -0.666 -11.312 1 93.94 60 ILE B N 1
ATOM 1595 C CA . ILE B 1 60 ? 16.031 0.61 -11.984 1 93.94 60 ILE B CA 1
ATOM 1596 C C . ILE B 1 60 ? 14.742 1.019 -12.703 1 93.94 60 ILE B C 1
ATOM 1598 O O . ILE B 1 60 ? 14.305 2.166 -12.602 1 93.94 60 ILE B O 1
ATOM 1602 N N . GLU B 1 61 ? 14.234 0.08 -13.438 1 95.75 61 GLU B N 1
ATOM 1603 C CA . GLU B 1 61 ? 12.961 0.338 -14.117 1 95.75 61 GLU B CA 1
ATOM 1604 C C . GLU B 1 61 ? 11.883 0.737 -13.117 1 95.75 61 GLU B C 1
ATOM 1606 O O . GLU B 1 61 ? 11.125 1.681 -13.359 1 95.75 61 GLU B O 1
ATOM 1611 N N . LEU B 1 62 ? 11.836 0.076 -12.078 1 96.38 62 LEU B N 1
ATOM 1612 C CA . LEU B 1 62 ? 10.852 0.331 -11.031 1 96.38 62 LEU B CA 1
ATOM 1613 C C . LEU B 1 62 ? 10.992 1.749 -10.492 1 96.38 62 LEU B C 1
ATOM 1615 O O . LEU B 1 62 ? 10 2.479 -10.383 1 96.38 62 LEU B O 1
ATOM 1619 N N . ILE B 1 63 ? 12.203 2.166 -10.172 1 97.31 63 ILE B N 1
ATOM 1620 C CA . ILE B 1 63 ? 12.438 3.488 -9.602 1 97.31 63 ILE B CA 1
ATOM 1621 C C . ILE B 1 63 ? 12.078 4.562 -10.625 1 97.31 63 ILE B C 1
ATOM 1623 O O . ILE B 1 63 ? 11.5 5.59 -10.273 1 97.31 63 ILE B O 1
ATOM 1627 N N . SER B 1 64 ? 12.422 4.289 -11.836 1 97.12 64 SER B N 1
ATOM 1628 C CA . SER B 1 64 ? 12.094 5.242 -12.883 1 97.12 64 SER B CA 1
ATOM 1629 C C . SER B 1 64 ? 10.586 5.473 -12.961 1 97.12 64 SER B C 1
ATOM 1631 O O . SER B 1 64 ? 10.125 6.617 -12.992 1 97.12 64 SER B O 1
ATOM 1633 N N . GLU B 1 65 ? 9.82 4.461 -12.977 1 95.88 65 GLU B N 1
ATOM 1634 C CA . GLU B 1 65 ? 8.367 4.566 -13.047 1 95.88 65 GLU B CA 1
ATOM 1635 C C . GLU B 1 65 ? 7.801 5.176 -11.766 1 95.88 65 GLU B C 1
ATOM 1637 O O . GLU B 1 65 ? 6.859 5.973 -11.82 1 95.88 65 GLU B O 1
ATOM 1642 N N . PHE B 1 66 ? 8.391 4.844 -10.656 1 97.12 66 PHE B N 1
ATOM 1643 C CA . PHE B 1 66 ? 8.031 5.379 -9.344 1 97.12 66 PHE B CA 1
ATOM 1644 C C . PHE B 1 66 ? 8.148 6.898 -9.328 1 97.12 66 PHE B C 1
ATOM 1646 O O . PHE B 1 66 ? 7.23 7.59 -8.875 1 97.12 66 PHE B O 1
ATOM 1653 N N . GLU B 1 67 ? 9.156 7.387 -9.867 1 97.5 67 GLU B N 1
ATOM 1654 C CA . GLU B 1 67 ? 9.398 8.828 -9.914 1 97.5 67 GLU B CA 1
ATOM 1655 C C . GLU B 1 67 ? 8.508 9.5 -10.953 1 97.5 67 GLU B C 1
ATOM 1657 O O . GLU B 1 67 ? 7.961 10.578 -10.703 1 97.5 67 GLU B O 1
ATOM 1662 N N . LYS B 1 68 ? 8.391 8.875 -12.055 1 96.56 68 LYS B N 1
ATOM 1663 C CA . LYS B 1 68 ? 7.551 9.43 -13.117 1 96.56 68 LYS B CA 1
ATOM 1664 C C . LYS B 1 68 ? 6.109 9.602 -12.641 1 96.56 68 LYS B C 1
ATOM 1666 O O . LYS B 1 68 ? 5.445 10.578 -12.984 1 96.56 68 LYS B O 1
ATOM 1671 N N . ALA B 1 69 ? 5.641 8.695 -11.867 1 95.81 69 ALA B N 1
ATOM 1672 C CA . ALA B 1 69 ? 4.266 8.711 -11.367 1 95.81 69 ALA B CA 1
ATOM 1673 C C . ALA B 1 69 ? 4.133 9.641 -10.164 1 95.81 69 ALA B C 1
ATOM 1675 O O . ALA B 1 69 ? 3.027 9.844 -9.648 1 95.81 69 ALA B O 1
ATOM 1676 N N . GLU B 1 70 ? 5.242 10.172 -9.656 1 96.38 70 GLU B N 1
ATOM 1677 C CA . GLU B 1 70 ? 5.293 11.094 -8.523 1 96.38 70 GLU B CA 1
ATOM 1678 C C . GLU B 1 70 ? 4.664 10.477 -7.277 1 96.38 70 GLU B C 1
ATOM 1680 O O . GLU B 1 70 ? 3.873 11.125 -6.59 1 96.38 70 GLU B O 1
ATOM 1685 N N . LEU B 1 71 ? 5.004 9.242 -7.07 1 97.19 71 LEU B N 1
ATOM 1686 C CA . LEU B 1 71 ? 4.469 8.531 -5.91 1 97.19 71 LEU B CA 1
ATOM 1687 C C . LEU B 1 71 ? 5.266 8.875 -4.656 1 97.19 71 LEU B C 1
ATOM 1689 O O . LEU B 1 71 ? 6.469 9.133 -4.727 1 97.19 71 LEU B O 1
ATOM 1693 N N . GLU B 1 72 ? 4.523 8.875 -3.531 1 97.44 72 GLU B N 1
ATOM 1694 C CA . GLU B 1 72 ? 5.188 8.945 -2.234 1 97.44 72 GLU B CA 1
ATOM 1695 C C . GLU B 1 72 ? 5.418 7.555 -1.652 1 97.44 72 GLU B C 1
ATOM 1697 O O . GLU B 1 72 ? 6.402 7.328 -0.943 1 97.44 72 GLU B O 1
ATOM 1702 N N . ILE B 1 73 ? 4.535 6.637 -1.925 1 98.38 73 ILE B N 1
ATOM 1703 C CA . ILE B 1 73 ? 4.602 5.262 -1.446 1 98.38 73 ILE B CA 1
ATOM 1704 C C . ILE B 1 73 ? 4.25 4.305 -2.582 1 98.38 73 ILE B C 1
ATOM 1706 O O . ILE B 1 73 ? 3.283 4.527 -3.314 1 98.38 73 ILE B O 1
ATOM 1710 N N . LEU B 1 74 ? 5.02 3.277 -2.783 1 98.62 74 LEU B N 1
ATOM 1711 C CA . LEU B 1 74 ? 4.723 2.197 -3.719 1 98.62 74 LEU B CA 1
ATOM 1712 C C . LEU B 1 74 ? 4.75 0.846 -3.014 1 98.62 74 LEU B C 1
ATOM 1714 O O . LEU B 1 74 ? 5.758 0.479 -2.404 1 98.62 74 LEU B O 1
ATOM 1718 N N . VAL B 1 75 ? 3.621 0.142 -3.07 1 98.38 75 VAL B N 1
ATOM 1719 C CA . VAL B 1 75 ? 3.588 -1.227 -2.566 1 98.38 75 VAL B CA 1
ATOM 1720 C C . VAL B 1 75 ? 3.83 -2.207 -3.711 1 98.38 75 VAL B C 1
ATOM 1722 O O . VAL B 1 75 ? 3.27 -2.053 -4.797 1 98.38 75 VAL B O 1
ATOM 1725 N N . ILE B 1 76 ? 4.66 -3.207 -3.461 1 98.06 76 ILE B N 1
ATOM 1726 C CA . ILE B 1 76 ? 5.086 -4.152 -4.488 1 98.06 76 ILE B CA 1
ATOM 1727 C C . ILE B 1 76 ? 4.742 -5.574 -4.055 1 98.06 76 ILE B C 1
ATOM 1729 O O . ILE B 1 76 ? 5.48 -6.191 -3.283 1 98.06 76 ILE B O 1
ATOM 1733 N N . PRO B 1 77 ? 3.664 -6.133 -4.59 1 96.44 77 PRO B N 1
ATOM 1734 C CA . PRO B 1 77 ? 3.416 -7.562 -4.383 1 96.44 77 PRO B CA 1
ATOM 1735 C C . PRO B 1 77 ? 4.336 -8.453 -5.211 1 96.44 77 PRO B C 1
ATOM 1737 O O . PRO B 1 77 ? 4.855 -8.016 -6.246 1 96.44 77 PRO B O 1
ATOM 1740 N N . GLU B 1 78 ? 4.625 -9.641 -4.766 1 94.62 78 GLU B N 1
ATOM 1741 C CA . GLU B 1 78 ? 5.406 -10.672 -5.441 1 94.62 78 GLU B CA 1
ATOM 1742 C C . GLU B 1 78 ? 6.824 -10.188 -5.73 1 94.62 78 GLU B C 1
ATOM 1744 O O . GLU B 1 78 ? 7.305 -10.289 -6.859 1 94.62 78 GLU B O 1
ATOM 1749 N N . THR B 1 79 ? 7.543 -9.711 -4.746 1 95.94 79 THR B N 1
ATOM 1750 C CA . THR B 1 79 ? 8.922 -9.273 -4.898 1 95.94 79 THR B CA 1
ATOM 1751 C C . THR B 1 79 ? 9.844 -10.453 -5.172 1 95.94 79 THR B C 1
ATOM 1753 O O . THR B 1 79 ? 10.867 -10.312 -5.844 1 95.94 79 THR B O 1
ATOM 1756 N N . LYS B 1 80 ? 9.508 -11.594 -4.605 1 95.94 80 LYS B N 1
ATOM 1757 C CA . LYS B 1 80 ? 10.281 -12.828 -4.641 1 95.94 80 LYS B CA 1
ATOM 1758 C C . LYS B 1 80 ? 11.648 -12.641 -4 1 95.94 80 LYS B C 1
ATOM 1760 O O . LYS B 1 80 ? 12.586 -13.383 -4.297 1 95.94 80 LYS B O 1
ATOM 1765 N N . LYS B 1 81 ? 11.75 -11.594 -3.188 1 95.19 81 LYS B N 1
ATOM 1766 C CA . LYS B 1 81 ? 13 -11.352 -2.475 1 95.19 81 LYS B CA 1
ATOM 1767 C C . LYS B 1 81 ? 13.133 -12.273 -1.266 1 95.19 81 LYS B C 1
ATOM 1769 O O . LYS B 1 81 ? 12.141 -12.562 -0.588 1 95.19 81 LYS B O 1
ATOM 1774 N N . LYS B 1 82 ? 14.352 -12.648 -0.967 1 94.62 82 LYS B N 1
ATOM 1775 C CA . LYS B 1 82 ? 14.633 -13.469 0.207 1 94.62 82 LYS B CA 1
ATOM 1776 C C . LYS B 1 82 ? 14.906 -12.602 1.433 1 94.62 82 LYS B C 1
ATOM 1778 O O . LYS B 1 82 ? 15.516 -11.539 1.322 1 94.62 82 LYS B O 1
ATOM 1783 N N . GLY B 1 83 ? 14.414 -13.148 2.635 1 94.81 83 GLY B N 1
ATOM 1784 C CA . GLY B 1 83 ? 14.68 -12.453 3.887 1 94.81 83 GLY B CA 1
ATOM 1785 C C . GLY B 1 83 ? 13.828 -11.219 4.078 1 94.81 83 GLY B C 1
ATOM 1786 O O . GLY B 1 83 ? 12.836 -11.031 3.373 1 94.81 83 GLY B O 1
ATOM 1787 N N . ASN B 1 84 ? 14.031 -10.508 5.133 1 97.25 84 ASN B N 1
ATOM 1788 C CA . ASN B 1 84 ? 13.375 -9.25 5.496 1 97.25 84 ASN B CA 1
ATOM 1789 C C . ASN B 1 84 ? 14.383 -8.141 5.754 1 97.25 84 ASN B C 1
ATOM 1791 O O . ASN B 1 84 ? 15.5 -8.406 6.215 1 97.25 84 ASN B O 1
ATOM 1795 N N . GLY B 1 85 ? 13.961 -6.855 5.348 1 97.25 85 GLY B N 1
ATOM 1796 C CA . GLY B 1 85 ? 14.891 -5.781 5.66 1 97.25 85 GLY B CA 1
ATOM 1797 C C . GLY B 1 85 ? 14.547 -4.477 4.965 1 97.25 85 GLY B C 1
ATOM 1798 O O . GLY B 1 85 ? 13.414 -4.281 4.52 1 97.25 85 GLY B O 1
ATOM 1799 N N . THR B 1 86 ? 15.453 -3.586 5.074 1 98.06 86 THR B N 1
ATOM 1800 C CA . THR B 1 86 ? 15.406 -2.311 4.367 1 98.06 86 THR B CA 1
ATOM 1801 C C . THR B 1 86 ? 16.672 -2.094 3.551 1 98.06 86 THR B C 1
ATOM 1803 O O . THR B 1 86 ? 17.719 -2.662 3.859 1 98.06 86 THR B O 1
ATOM 1806 N N . MET B 1 87 ? 16.516 -1.388 2.549 1 96.94 87 MET B N 1
ATOM 1807 C CA . MET B 1 87 ? 17.672 -1.039 1.728 1 96.94 87 MET B CA 1
ATOM 1808 C C . MET B 1 87 ? 17.438 0.272 0.986 1 96.94 87 MET B C 1
ATOM 1810 O O . MET B 1 87 ? 16.312 0.547 0.54 1 96.94 87 MET B O 1
ATOM 1814 N N . GLU B 1 88 ? 18.469 1.024 0.89 1 97.31 88 GLU B N 1
ATOM 1815 C CA . GLU B 1 88 ? 18.375 2.244 0.093 1 97.31 88 GLU B CA 1
ATOM 1816 C C . GLU B 1 88 ? 18.438 1.934 -1.399 1 97.31 88 GLU B C 1
ATOM 1818 O O . GLU B 1 88 ? 19.297 1.183 -1.851 1 97.31 88 GLU B O 1
ATOM 1823 N N . MET B 1 89 ? 17.531 2.537 -2.117 1 97 89 MET B N 1
ATOM 1824 C CA . MET B 1 89 ? 17.438 2.365 -3.566 1 97 89 MET B CA 1
ATOM 1825 C C . MET B 1 89 ? 18.094 3.541 -4.289 1 97 89 MET B C 1
ATOM 1827 O O . MET B 1 89 ? 18.625 4.445 -3.652 1 97 89 MET B O 1
ATOM 1831 N N . GLU B 1 90 ? 18.125 3.416 -5.633 1 95 90 GLU B N 1
ATOM 1832 C CA . GLU B 1 90 ? 18.547 4.547 -6.449 1 95 90 GLU B CA 1
ATOM 1833 C C . GLU B 1 90 ? 17.812 5.82 -6.066 1 95 90 GLU B C 1
ATOM 1835 O O . GLU B 1 90 ? 16.609 5.781 -5.762 1 95 90 GLU B O 1
ATOM 1840 N N . ASN B 1 91 ? 18.516 6.984 -6.023 1 97.12 91 ASN B N 1
ATOM 1841 C CA . ASN B 1 91 ? 18.016 8.32 -5.742 1 97.12 91 ASN B CA 1
ATOM 1842 C C . ASN B 1 91 ? 17.516 8.445 -4.301 1 97.12 91 ASN B C 1
ATOM 1844 O O . ASN B 1 91 ? 16.609 9.219 -4.016 1 97.12 91 ASN B O 1
ATOM 1848 N N . GLU B 1 92 ? 17.953 7.57 -3.371 1 97.69 92 GLU B N 1
ATOM 1849 C CA . GLU B 1 92 ? 17.828 7.664 -1.92 1 97.69 92 GLU B CA 1
ATOM 1850 C C . GLU B 1 92 ? 16.422 7.266 -1.457 1 97.69 92 GLU B C 1
ATOM 1852 O O . GLU B 1 92 ? 16.016 7.602 -0.344 1 97.69 92 GLU B O 1
ATOM 1857 N N . HIS B 1 93 ? 15.68 6.605 -2.322 1 98.5 93 HIS B N 1
ATOM 1858 C CA . HIS B 1 93 ? 14.438 6.023 -1.847 1 98.5 93 HIS B CA 1
ATOM 1859 C C . HIS B 1 93 ? 14.695 4.809 -0.96 1 98.5 93 HIS B C 1
ATOM 1861 O O . HIS B 1 93 ? 15.805 4.273 -0.945 1 98.5 93 HIS B O 1
ATOM 1867 N N . LEU B 1 94 ? 13.703 4.418 -0.182 1 98.69 94 LEU B N 1
ATOM 1868 C CA . LEU B 1 94 ? 13.891 3.32 0.758 1 98.69 94 LEU B CA 1
ATOM 1869 C C . LEU B 1 94 ? 12.969 2.154 0.425 1 98.69 94 LEU B C 1
ATOM 1871 O O . LEU B 1 94 ? 11.75 2.328 0.342 1 98.69 94 LEU B O 1
ATOM 1875 N N . LEU B 1 95 ? 13.562 1.02 0.213 1 98.56 95 LEU B N 1
ATOM 1876 C CA . LEU B 1 95 ? 12.797 -0.221 0.097 1 98.56 95 LEU B CA 1
ATOM 1877 C C . LEU B 1 95 ? 12.695 -0.922 1.447 1 98.56 95 LEU B C 1
ATOM 1879 O O . LEU B 1 95 ? 13.695 -1.083 2.148 1 98.56 95 LEU B O 1
ATOM 1883 N N . ILE B 1 96 ? 11.477 -1.294 1.85 1 98.69 96 ILE B N 1
ATOM 1884 C CA . ILE B 1 96 ? 11.172 -2.184 2.965 1 98.69 96 ILE B CA 1
ATOM 1885 C C . ILE B 1 96 ? 10.5 -3.453 2.443 1 98.69 96 ILE B C 1
ATOM 1887 O O . ILE B 1 96 ? 9.586 -3.385 1.616 1 98.69 96 ILE B O 1
ATOM 1891 N N . TRP B 1 97 ? 11.055 -4.641 2.902 1 98 97 TRP B N 1
ATOM 1892 C CA . TRP B 1 97 ? 10.383 -5.809 2.334 1 98 97 TRP B CA 1
ATOM 1893 C C . TRP B 1 97 ? 10.258 -6.918 3.373 1 98 97 TRP B C 1
ATOM 1895 O O . TRP B 1 97 ? 11.023 -6.969 4.336 1 98 97 TRP B O 1
ATOM 1905 N N . SER B 1 98 ? 9.219 -7.68 3.232 1 97.62 98 SER B N 1
ATOM 1906 C CA . SER B 1 98 ? 8.969 -8.961 3.883 1 97.62 98 SER B CA 1
ATOM 1907 C C . SER B 1 98 ? 9.031 -10.109 2.881 1 97.62 98 SER B C 1
ATOM 1909 O O . SER B 1 98 ? 8.102 -10.312 2.098 1 97.62 98 SER B O 1
ATOM 1911 N N . GLY B 1 99 ? 10.156 -10.789 2.939 1 95.62 99 GLY B N 1
ATOM 1912 C CA . GLY B 1 99 ? 10.438 -11.742 1.875 1 95.62 99 GLY B CA 1
ATOM 1913 C C . GLY B 1 99 ? 10.242 -13.188 2.297 1 95.62 99 GLY B C 1
ATOM 1914 O O . GLY B 1 99 ? 9.555 -13.461 3.281 1 95.62 99 GLY B O 1
ATOM 1915 N N . ILE B 1 100 ? 10.766 -13.961 1.41 1 92.81 100 ILE B N 1
ATOM 1916 C CA . ILE B 1 100 ? 10.617 -15.406 1.552 1 92.81 100 ILE B CA 1
ATOM 1917 C C . ILE B 1 100 ? 11.805 -15.969 2.328 1 92.81 100 ILE B C 1
ATOM 1919 O O . ILE B 1 100 ? 12.922 -15.445 2.24 1 92.81 100 ILE B O 1
ATOM 1923 N N . GLU B 1 101 ? 11.414 -16.953 3.045 1 90.06 101 GLU B N 1
ATOM 1924 C CA . GLU B 1 101 ? 12.508 -17.656 3.715 1 90.06 101 GLU B CA 1
ATOM 1925 C C . GLU B 1 101 ? 13.516 -18.188 2.709 1 90.06 101 GLU B C 1
ATOM 1927 O O . GLU B 1 101 ? 13.156 -18.547 1.589 1 90.06 101 GLU B O 1
ATOM 1932 N N . GLU B 1 102 ? 14.789 -18.281 3.146 1 86.38 102 GLU B N 1
ATOM 1933 C CA . GLU B 1 102 ? 15.914 -18.625 2.275 1 86.38 102 GLU B CA 1
ATOM 1934 C C . GLU B 1 102 ? 15.727 -20 1.642 1 86.38 102 GLU B C 1
ATOM 1936 O O . GLU B 1 102 ? 16.078 -20.203 0.481 1 86.38 102 GLU B O 1
ATOM 1941 N N . ASN B 1 103 ? 15.109 -20.906 2.264 1 87.12 103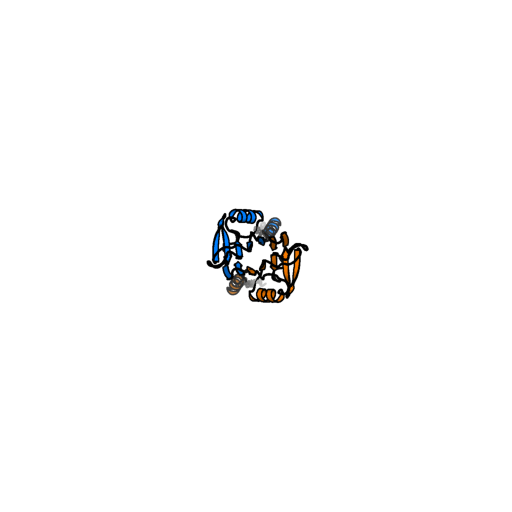 ASN B N 1
ATOM 1942 C CA . ASN B 1 103 ? 15.031 -22.297 1.809 1 87.12 103 ASN B CA 1
ATOM 1943 C C . ASN B 1 103 ? 13.742 -22.562 1.048 1 87.12 103 ASN B C 1
ATOM 1945 O O . ASN B 1 103 ? 13.43 -23.719 0.731 1 87.12 103 ASN B O 1
ATOM 1949 N N . LYS B 1 104 ? 13.047 -21.531 0.755 1 82.75 104 LYS B N 1
ATOM 1950 C CA . LYS B 1 104 ? 11.781 -21.703 0.052 1 82.75 104 LYS B CA 1
ATOM 1951 C C . LYS B 1 104 ? 11.852 -21.141 -1.365 1 82.75 104 LYS B C 1
ATOM 1953 O O . LYS B 1 104 ? 12.688 -20.281 -1.654 1 82.75 104 LYS B O 1
ATOM 1958 N N . ARG B 1 105 ? 11.023 -21.734 -2.178 1 84.62 105 ARG B N 1
ATOM 1959 C CA . ARG B 1 105 ? 10.922 -21.234 -3.549 1 84.62 105 ARG B CA 1
ATOM 1960 C C . ARG B 1 105 ? 10.492 -19.781 -3.582 1 84.62 105 ARG B C 1
ATOM 1962 O O . ARG B 1 105 ? 9.672 -19.344 -2.771 1 84.62 105 ARG B O 1
ATOM 1969 N N . ALA B 1 106 ? 11.133 -19.172 -4.551 1 78.56 106 ALA B N 1
ATOM 1970 C CA . ALA B 1 106 ? 10.859 -17.75 -4.727 1 78.56 106 ALA B CA 1
ATOM 1971 C C . ALA B 1 106 ? 9.438 -17.516 -5.238 1 78.56 106 ALA B C 1
ATOM 1973 O O . ALA B 1 106 ? 9.227 -17.328 -6.438 1 78.56 106 ALA B O 1
ATOM 1974 N N . GLN B 1 107 ? 8.555 -17.719 -4.301 1 84.69 107 GLN B N 1
ATOM 1975 C CA . GLN B 1 107 ? 7.148 -17.453 -4.59 1 84.69 107 GLN B CA 1
ATOM 1976 C C . GLN B 1 107 ? 6.547 -16.516 -3.543 1 84.69 107 GLN B C 1
ATOM 1978 O O . GLN B 1 107 ? 6.906 -16.578 -2.365 1 84.69 107 GLN B O 1
ATOM 1983 N N . ALA B 1 108 ? 6.172 -15.258 -3.855 1 91.12 108 ALA B N 1
ATOM 1984 C CA . ALA B 1 108 ? 5.52 -14.312 -2.949 1 91.12 108 ALA B CA 1
ATOM 1985 C C . ALA B 1 108 ? 6.449 -13.156 -2.598 1 91.12 108 ALA B C 1
ATOM 1987 O O . ALA B 1 108 ? 7.211 -12.68 -3.443 1 91.12 108 ALA B O 1
ATOM 1988 N N . GLY B 1 109 ? 6.273 -12.633 -1.375 1 95.75 109 GLY B N 1
ATOM 1989 C CA . GLY B 1 109 ? 7.039 -11.477 -0.919 1 95.75 109 GLY B CA 1
ATOM 1990 C C . GLY B 1 109 ? 6.324 -10.156 -1.149 1 95.75 109 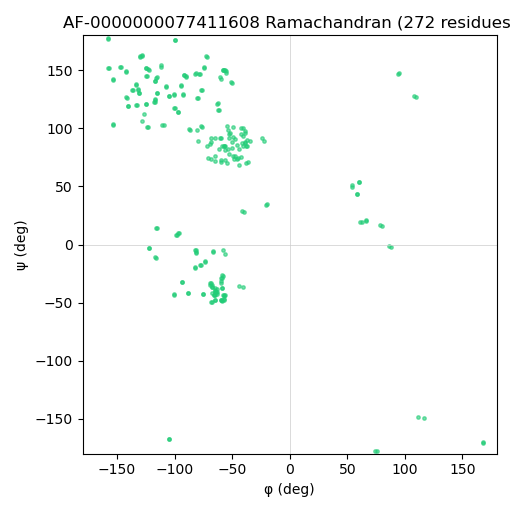GLY B C 1
ATOM 1991 O O . GLY B 1 109 ? 5.66 -9.977 -2.172 1 95.75 109 GLY B O 1
ATOM 1992 N N . ILE B 1 110 ? 6.562 -9.273 -0.247 1 97.06 110 ILE B N 1
ATOM 1993 C CA . ILE B 1 110 ? 5.965 -7.949 -0.312 1 97.06 110 ILE B CA 1
ATOM 1994 C C . ILE B 1 110 ? 7.027 -6.887 -0.036 1 97.06 110 ILE B C 1
ATOM 1996 O O . ILE B 1 110 ? 7.914 -7.094 0.796 1 97.06 110 ILE B O 1
ATOM 2000 N N . GLY B 1 111 ? 6.961 -5.82 -0.832 1 97.88 111 GLY B N 1
ATOM 2001 C CA . GLY B 1 111 ? 7.82 -4.668 -0.616 1 97.88 111 GLY B CA 1
ATOM 2002 C C . GLY B 1 111 ? 7.055 -3.357 -0.56 1 97.88 111 GLY B C 1
ATOM 2003 O O . GLY B 1 111 ? 5.914 -3.277 -1.018 1 97.88 111 GLY B O 1
ATOM 2004 N N . CYS B 1 112 ? 7.695 -2.398 -0.032 1 98.5 112 CYS B N 1
ATOM 2005 C CA . CYS B 1 112 ? 7.211 -1.025 0.04 1 98.5 112 CYS B CA 1
ATOM 2006 C C . CYS B 1 112 ? 8.344 -0.033 -0.195 1 98.5 112 CYS B C 1
ATOM 2008 O O . CYS B 1 112 ? 9.383 -0.099 0.47 1 98.5 112 CYS B O 1
ATOM 2010 N N . ILE B 1 113 ? 8.156 0.855 -1.128 1 98.56 113 ILE B N 1
ATOM 2011 C CA . ILE B 1 113 ? 9.133 1.912 -1.354 1 98.56 113 ILE B CA 1
ATOM 2012 C C . ILE B 1 113 ? 8.609 3.232 -0.796 1 98.56 113 ILE B C 1
ATOM 2014 O O . ILE B 1 113 ? 7.473 3.623 -1.075 1 98.56 113 ILE B O 1
ATOM 2018 N N . LEU B 1 114 ? 9.383 3.84 -0.006 1 98.44 114 LEU B N 1
ATOM 2019 C CA . LEU B 1 114 ? 9.133 5.191 0.478 1 98.44 114 LEU B CA 1
ATOM 2020 C C . LEU B 1 114 ? 9.969 6.211 -0.288 1 98.44 114 LEU B C 1
ATOM 2022 O O . LEU B 1 114 ? 11.18 6.023 -0.457 1 98.44 114 LEU B O 1
ATOM 2026 N N . HIS B 1 115 ? 9.305 7.219 -0.767 1 98.25 115 HIS B N 1
ATOM 2027 C CA . HIS B 1 115 ? 10.016 8.32 -1.414 1 98.25 115 HIS B CA 1
ATOM 2028 C C . HIS B 1 115 ? 11.055 8.93 -0.482 1 98.25 115 HIS B C 1
ATOM 2030 O O . HIS B 1 115 ? 10.852 8.992 0.732 1 98.25 115 HIS B O 1
ATOM 2036 N N . LYS B 1 116 ? 12.078 9.438 -1.044 1 97.94 116 LYS B N 1
ATOM 2037 C CA . LYS B 1 116 ? 13.195 10 -0.285 1 97.94 116 LYS B CA 1
ATOM 2038 C C . LYS B 1 116 ? 12.727 11.117 0.639 1 97.94 116 LYS B C 1
ATOM 2040 O O . LYS B 1 116 ? 13.289 11.312 1.718 1 97.94 116 LYS B O 1
ATOM 2045 N N . ASN B 1 117 ? 11.688 11.758 0.297 1 95.88 117 ASN B N 1
ATOM 2046 C CA . ASN B 1 117 ? 11.219 12.906 1.068 1 95.88 117 ASN B CA 1
ATOM 2047 C C . ASN B 1 117 ? 10.5 12.469 2.34 1 95.88 117 ASN B C 1
ATOM 2049 O O . ASN B 1 117 ? 10.312 13.266 3.258 1 95.88 117 ASN B O 1
ATOM 2053 N N . ILE B 1 118 ? 10.078 11.195 2.381 1 95.12 118 ILE B N 1
ATOM 2054 C CA . ILE B 1 118 ? 9.281 10.812 3.537 1 95.12 118 ILE B CA 1
ATOM 2055 C C . ILE B 1 118 ? 9.945 9.641 4.258 1 95.12 118 ILE B C 1
ATOM 2057 O O . ILE B 1 118 ? 9.461 9.18 5.293 1 95.12 118 ILE B O 1
ATOM 2061 N N . LYS B 1 119 ? 11.031 9.109 3.768 1 96.56 119 LYS B N 1
ATOM 2062 C CA . LYS B 1 119 ? 11.664 7.934 4.363 1 96.56 119 LYS B CA 1
ATOM 2063 C C . LYS B 1 119 ? 12.07 8.203 5.809 1 96.56 119 LYS B C 1
ATOM 2065 O O . LYS B 1 119 ? 12.078 7.289 6.637 1 96.56 119 LYS B O 1
ATOM 2070 N N . GLU B 1 120 ? 12.375 9.5 6.141 1 95.62 120 GLU B N 1
ATOM 2071 C CA . GLU B 1 120 ? 12.781 9.844 7.5 1 95.62 120 GLU B CA 1
ATOM 2072 C C . GLU B 1 120 ? 11.594 9.812 8.453 1 95.62 120 GLU B C 1
ATOM 2074 O O . GLU B 1 120 ? 11.766 9.844 9.672 1 95.62 120 GLU B O 1
ATOM 2079 N N . ASN B 1 121 ? 10.43 9.773 7.898 1 95.19 121 ASN B N 1
ATOM 2080 C CA . ASN B 1 121 ? 9.234 9.688 8.727 1 95.19 121 ASN B CA 1
ATOM 2081 C C . ASN B 1 121 ? 8.953 8.258 9.164 1 95.19 121 ASN B C 1
ATOM 2083 O O . ASN B 1 121 ? 8.055 8.016 9.969 1 95.19 121 ASN B O 1
ATOM 2087 N N . LEU B 1 122 ? 9.719 7.301 8.68 1 96.38 122 LEU B N 1
ATOM 2088 C CA . LEU B 1 122 ? 9.523 5.914 9.086 1 96.38 122 LEU B CA 1
ATOM 2089 C C . LEU B 1 122 ? 9.766 5.742 10.578 1 96.38 122 LEU B C 1
ATOM 2091 O O . LEU B 1 122 ? 10.867 6.012 11.062 1 96.38 122 LEU B O 1
ATOM 2095 N N . CYS B 1 123 ? 8.727 5.246 11.234 1 95.94 123 CYS B N 1
ATOM 2096 C CA . CYS B 1 123 ? 8.812 5.027 12.68 1 95.94 123 CYS B CA 1
ATOM 2097 C C . CYS B 1 123 ? 9.07 3.559 12.992 1 95.94 123 CYS B C 1
ATOM 2099 O O . CYS B 1 123 ? 9.844 3.24 13.898 1 95.94 123 CYS B O 1
ATOM 2101 N N . ASN B 1 124 ? 8.352 2.801 12.281 1 97 124 ASN B N 1
ATOM 2102 C CA . ASN B 1 124 ? 8.414 1.363 12.523 1 97 124 ASN B CA 1
ATOM 2103 C C . ASN B 1 124 ? 7.969 0.571 11.297 1 97 124 ASN B C 1
ATOM 2105 O O . ASN B 1 124 ? 7.281 1.104 10.43 1 97 124 ASN B O 1
ATOM 2109 N N . TRP B 1 125 ? 8.508 -0.615 11.211 1 97.62 125 TRP B N 1
ATOM 2110 C CA . TRP B 1 125 ? 8.008 -1.589 10.25 1 97.62 125 TRP B CA 1
ATOM 2111 C C . TRP B 1 125 ? 8.133 -3.008 10.797 1 97.62 125 TRP B C 1
ATOM 2113 O O . TRP B 1 125 ? 8.93 -3.266 11.695 1 97.62 125 TRP B O 1
ATOM 2123 N N . ASP B 1 126 ? 7.223 -3.893 10.289 1 97.94 126 ASP B N 1
ATOM 2124 C CA . ASP B 1 126 ? 7.215 -5.281 10.742 1 97.94 126 ASP B CA 1
ATOM 2125 C C . ASP B 1 126 ? 6.953 -6.238 9.586 1 97.94 126 ASP B C 1
ATOM 2127 O O . ASP B 1 126 ? 5.934 -6.125 8.898 1 97.94 126 ASP B O 1
ATOM 2131 N N . ALA B 1 127 ? 7.938 -7.09 9.367 1 97.25 127 ALA B N 1
ATOM 2132 C CA . ALA B 1 127 ? 7.766 -8.188 8.422 1 97.25 127 ALA B CA 1
ATOM 2133 C C . ALA B 1 127 ? 7.152 -9.406 9.102 1 97.25 127 ALA B C 1
ATOM 2135 O O . ALA B 1 127 ? 7.863 -10.227 9.688 1 97.25 127 ALA B O 1
ATOM 2136 N N . ILE B 1 128 ? 5.922 -9.602 8.969 1 95.94 128 ILE B N 1
ATOM 2137 C CA . ILE B 1 128 ? 5.203 -10.617 9.734 1 95.94 128 ILE B CA 1
ATOM 2138 C C . ILE B 1 128 ? 5.246 -11.953 8.992 1 95.94 128 ILE B C 1
ATOM 2140 O O . ILE B 1 128 ? 5.457 -13 9.602 1 95.94 128 ILE B O 1
ATOM 2144 N N . SER B 1 129 ? 5.082 -11.961 7.691 1 94.38 129 SER B N 1
ATOM 2145 C CA . SER B 1 129 ? 5.172 -13.094 6.773 1 94.38 129 SER B CA 1
ATOM 2146 C C . SER B 1 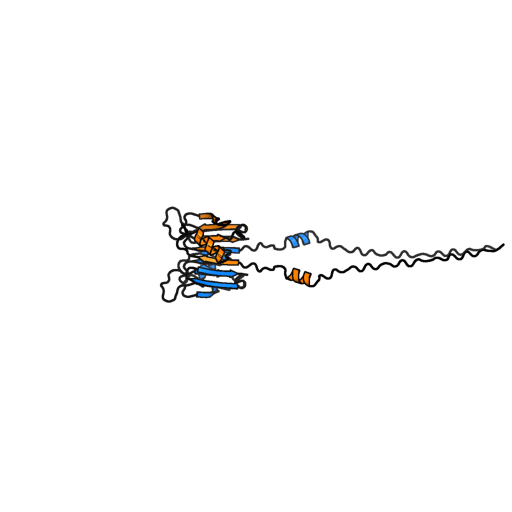129 ? 5.453 -12.633 5.348 1 94.38 129 SER B C 1
ATOM 2148 O O . SER B 1 129 ? 5.457 -11.43 5.07 1 94.38 129 SER B O 1
ATOM 2150 N N . GLU B 1 130 ? 5.609 -13.508 4.484 1 94 130 GLU B N 1
ATOM 2151 C CA . GLU B 1 130 ? 5.855 -13.141 3.092 1 94 130 GLU B CA 1
ATOM 2152 C C . GLU B 1 130 ? 4.637 -12.461 2.479 1 94 130 GLU B C 1
ATOM 2154 O O . GLU B 1 130 ? 4.715 -11.898 1.383 1 94 130 GLU B O 1
ATOM 2159 N N . ARG B 1 131 ? 3.525 -12.414 3.223 1 92.62 131 ARG B N 1
ATOM 2160 C CA . ARG B 1 131 ? 2.273 -11.883 2.703 1 92.62 131 ARG B CA 1
ATOM 2161 C C . ARG B 1 131 ? 1.851 -10.633 3.475 1 92.62 131 ARG B C 1
ATOM 2163 O O . ARG B 1 131 ? 0.956 -9.906 3.043 1 92.62 131 ARG B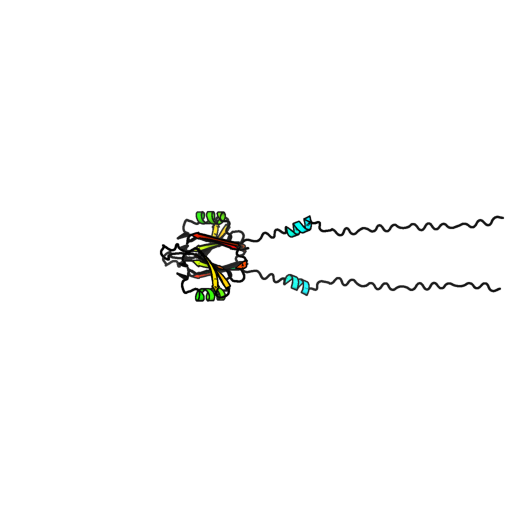 O 1
ATOM 2170 N N . ILE B 1 132 ? 2.523 -10.352 4.617 1 95.06 132 ILE B N 1
ATOM 2171 C CA . ILE B 1 132 ? 2.066 -9.305 5.516 1 95.06 132 ILE B CA 1
ATOM 2172 C C . ILE B 1 132 ? 3.244 -8.422 5.922 1 95.06 132 ILE B C 1
ATOM 2174 O O . ILE B 1 132 ? 4.23 -8.906 6.477 1 95.06 132 ILE B O 1
ATOM 2178 N N . LEU B 1 133 ? 3.145 -7.219 5.621 1 97.62 133 LEU B N 1
ATOM 2179 C CA . LEU B 1 133 ? 4.078 -6.16 5.996 1 97.62 133 LEU B CA 1
ATOM 2180 C C . LEU B 1 133 ? 3.334 -4.961 6.57 1 97.62 133 LEU B C 1
ATOM 2182 O O . LEU B 1 133 ? 2.291 -4.562 6.047 1 97.62 133 LEU B O 1
ATOM 2186 N N . THR B 1 134 ? 3.811 -4.418 7.715 1 98.12 134 THR B N 1
ATOM 2187 C CA . THR B 1 134 ? 3.277 -3.168 8.242 1 98.12 134 THR B CA 1
ATOM 2188 C C . THR B 1 134 ? 4.355 -2.088 8.266 1 98.12 134 THR B C 1
ATOM 2190 O O . THR B 1 134 ? 5.516 -2.369 8.57 1 98.12 134 THR B O 1
ATOM 2193 N N . VAL B 1 135 ? 3.947 -0.886 7.922 1 98 135 VAL B N 1
ATOM 2194 C CA . VAL B 1 135 ? 4.812 0.29 7.898 1 98 135 VAL B CA 1
ATOM 2195 C C . VAL B 1 135 ? 4.137 1.44 8.641 1 98 135 VAL B C 1
ATOM 2197 O O . VAL B 1 135 ? 2.957 1.727 8.422 1 98 135 VAL B O 1
ATOM 2200 N N . GLU B 1 136 ? 4.914 2.027 9.547 1 97.19 136 GLU B N 1
ATOM 2201 C CA . GLU B 1 136 ? 4.398 3.141 10.336 1 97.19 136 GLU B CA 1
ATOM 2202 C C . GLU B 1 136 ? 5.184 4.422 10.07 1 97.19 136 GLU B C 1
ATOM 2204 O O . GLU B 1 136 ? 6.41 4.441 10.188 1 97.19 136 GLU B O 1
ATOM 2209 N N . LEU B 1 137 ? 4.391 5.465 9.672 1 94.88 137 LEU B N 1
ATOM 2210 C CA . LEU B 1 137 ? 4.988 6.758 9.367 1 94.88 137 LEU B CA 1
ATOM 2211 C C . LEU B 1 137 ? 4.508 7.824 10.344 1 94.88 137 LEU B C 1
ATOM 2213 O O . LEU B 1 137 ? 3.338 7.824 10.742 1 94.88 137 LEU B O 1
ATOM 2217 N N . ASN B 1 138 ? 5.395 8.711 10.672 1 87.56 138 ASN B N 1
ATOM 2218 C CA . ASN B 1 138 ? 5.066 9.828 11.555 1 87.56 138 ASN B CA 1
ATOM 2219 C C . ASN B 1 138 ? 4.68 11.07 10.758 1 87.56 138 ASN B C 1
ATOM 2221 O O . ASN B 1 138 ? 5.219 11.32 9.68 1 87.56 138 ASN B O 1
#

Foldseek 3Di:
DDPDPDPPPPPPPPPPPPPPPPPPVPCPPVNVVVVVVPCVVVPDAAEEEDAPQAQPPCQVVVVVVCVVVPHQKYKYKQNLDEDFDWDAGPPRKIKGKQHDHPPDGSGIIMIMIGDNVFPVQWDDKDNPHRHDIDTDGD/DDPPPPPPPPPPPPPPPPPPPPPPVPCPPVNVVVVVVPCVVVPDAAEEEDAPQAQPPCQVVVVVVCVVVPHQKYKYKQNLDEDFDWDAGPPRKIKGKQHDHPPDGSGIIMIMIGDNVFPVQWDDKDNPHRHDIDTDGD

Secondary structure (DSSP, 8-state):
----------------------------HHHHHHHHSS------EEEEE---S--TT-HHHHHHHHHHTT-SEEEEE----BSEEEEE-GGG-EEEEE-B-TTS-S---EEEEE-TTTGGGEEEEEEEETTEEEEEE-/----------------------------HHHHHHHHS-------EEEEE---S--TT-HHHHHHHHHHTT-SEEEEE----BSEEEEE-GGG-EEEEE-B-TTS-S---EEEEE-TTTGGGEEEEEEEETTEEEEEE-

InterPro domains:
  IPR036691 Endonuclease/exonuclease/phosphatase superfamily [G3DSA:3.60.10.10] (45-138)

Nearest PDB structures (foldseek):
  5j8n-assembly1_A  TM=7.058E-01  e=6.069E-03  Methanosarcina mazei Go1
  6fke-assembly1_A  TM=6.818E-01  e=7.805E-03  Neisseria meningitidis MC58
  8igi-assembly2_B  TM=7.184E-01  e=1.883E-02  Helicobacter pylori 26695
  5cfe-assembly1_A  TM=7.255E-01  e=1.883E-02  Bacillus subtilis subsp. subtilis str. 168
  5t0z-assembly1_A  TM=2.870E-01  e=6.789E-01  Geobacter metallireducens GS-15

pLDDT: mean 77.99, std 26.29, range [27.16, 98.69]

Organism: Phaedon cochleariae (NCBI:txid80249)

Radius of gyration: 36.55 Å; Cα contacts (8 Å, |Δi|>4): 501; chains: 2; bounding box: 37×129×85 Å

Solvent-accessible surface area (backbone atoms only — not comparable to full-atom values): 15599 Å² total; per-residue (Å²): 138,86,84,79,82,82,80,82,79,79,79,79,77,80,75,76,76,74,77,75,71,75,73,72,77,66,73,45,68,62,53,50,44,47,54,63,55,42,78,68,63,70,66,64,46,29,37,36,37,43,53,68,76,36,46,82,92,38,57,66,62,48,51,52,52,42,56,75,69,61,43,44,34,37,39,24,45,33,28,40,39,68,44,69,52,70,45,77,43,84,90,60,19,34,37,37,35,11,22,26,58,83,90,48,73,76,65,42,8,33,33,36,36,28,28,53,89,51,45,83,30,56,72,45,71,46,64,78,38,34,49,27,38,37,41,30,30,84,138,84,82,78,80,80,81,79,79,77,77,77,76,78,74,76,77,75,76,74,73,75,73,73,76,66,74,46,68,63,54,51,44,48,52,64,54,43,78,68,63,68,67,63,48,28,36,34,38,45,53,67,78,36,45,81,90,39,56,65,63,49,51,53,52,42,57,74,69,62,44,44,33,37,39,25,46,32,27,39,40,68,43,68,52,72,46,78,44,84,90,60,18,34,38,37,34,11,22,26,58,83,92,48,73,77,63,42,8,32,32,35,37,30,28,52,89,52,46,83,30,58,73,47,71,45,62,78,38,35,47,28,38,38,41,30,31,84

Sequence (276 aa):
MINKKRTYNDDYGDENVNDSGEEKGQMNRDDVENIRNINNKKNICKLGTWNIRSLNGKEIELISEFEKAELEILVIPETKKKGNGTMEMENEHLLIWSGIEENKRAQAGIGCILHKNIKENLCNWDAISERILTVELNMINKKRTYNDDYGDENVNDSGEEKGQMNRDDVENIRNINNKKNICKLGTWNIRSLNGKEIELISEFEKAELEILVIPETKKKGNGTMEMENEHLLIWSGIEENKRAQAGIGCILHKNIKENLCNWDAISERILTVELN